Protein AF-A0AAW0RA97-F1 (afdb_monomer_lite)

InterPro domains:
  IPR053007 Cytochrome P450 monooxygenase involved in secondary metabolism [PTHR47582] (1-172)

pLDDT: mean 72.73, std 15.08, range [28.78, 91.31]

Radius of gyration: 22.55 Å; chains: 1; bounding box: 53×58×46 Å

Secondary structure (DSSP, 8-state):
---SS-TT-SHHHHHHHHHHHHTHHHHHSSS-HHHHSHHHHHHHHHHHHHHHHHHHTTGGGGS-HHHHHHHHHHHHTT--HHHHHHHHHHHHHHHHHHHHHHHHHHHHHHHH-HHHHTT--HHHHHHH-SS--HHHHHHH-HHHHHHIIIIIHHHT----EEEE--S-EEEE-TTS-EEEEPTTPEEEE-SSS--PPPGGG--PPP-

Organism: NCBI:txid1337665

Structure (mmCIF, N/CA/C/O backbone):
data_AF-A0AAW0RA97-F1
#
_entry.id   AF-A0AAW0RA97-F1
#
loop_
_atom_site.group_PDB
_atom_site.id
_atom_site.type_symbol
_atom_site.label_atom_id
_atom_site.label_alt_id
_atom_site.label_comp_id
_atom_site.label_asym_id
_atom_site.label_entity_id
_atom_site.label_seq_id
_atom_site.pdbx_PDB_ins_code
_atom_site.Cartn_x
_atom_site.Cartn_y
_atom_site.Cartn_z
_atom_site.occupancy
_atom_site.B_iso_or_equiv
_atom_site.auth_seq_id
_atom_site.auth_comp_id
_atom_site.auth_asym_id
_atom_site.auth_atom_id
_atom_site.pdbx_PDB_model_num
ATOM 1 N N . MET A 1 1 ? -7.631 -4.370 -8.727 1.00 81.44 1 MET A N 1
ATOM 2 C CA . MET A 1 1 ? -6.845 -3.345 -9.467 1.00 81.44 1 MET A CA 1
ATOM 3 C C . MET A 1 1 ? -6.076 -3.955 -10.630 1.00 81.44 1 MET A C 1
ATOM 5 O O . MET A 1 1 ? -6.217 -3.463 -11.741 1.00 81.44 1 MET A O 1
ATOM 9 N N . TYR A 1 2 ? -5.296 -5.008 -10.380 1.00 82.56 2 TYR A N 1
ATOM 10 C CA . TYR A 1 2 ? -4.423 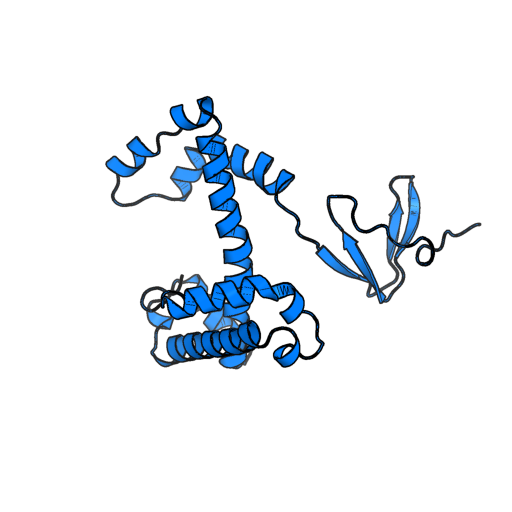-5.652 -11.369 1.00 82.56 2 TYR A CA 1
ATOM 11 C C . TYR A 1 2 ? -5.011 -6.942 -11.956 1.00 82.56 2 TYR A C 1
ATOM 13 O O . TYR A 1 2 ? -4.285 -7.755 -12.512 1.00 82.56 2 TYR A O 1
ATOM 21 N N . GLU A 1 3 ? -6.320 -7.142 -11.817 1.00 79.44 3 GLU A N 1
ATOM 22 C CA . GLU A 1 3 ? -6.972 -8.334 -12.351 1.00 79.44 3 GLU A CA 1
ATOM 23 C C . GLU A 1 3 ? -7.205 -8.207 -13.848 1.00 79.44 3 GLU A C 1
ATOM 25 O O . GLU A 1 3 ? -7.478 -7.096 -14.311 1.00 79.44 3 GLU A O 1
ATOM 30 N N . PRO A 1 4 ? -7.204 -9.331 -14.579 1.00 76.50 4 PRO A N 1
ATOM 31 C CA . PRO A 1 4 ? -6.675 -10.651 -14.217 1.00 76.50 4 PRO A CA 1
ATOM 32 C C . PRO A 1 4 ? -5.133 -10.699 -14.263 1.00 76.50 4 PRO A C 1
ATOM 34 O O . PRO A 1 4 ? -4.509 -10.034 -15.092 1.00 76.50 4 PRO A O 1
ATOM 37 N N . GLY A 1 5 ? -4.531 -11.539 -13.413 1.00 78.38 5 GLY A N 1
ATOM 38 C CA . GLY A 1 5 ? -3.073 -11.752 -13.359 1.00 78.38 5 GLY A CA 1
ATOM 39 C C . GLY A 1 5 ? -2.356 -10.909 -12.306 1.00 78.38 5 GLY A C 1
ATOM 40 O O . GLY A 1 5 ? -1.208 -10.523 -12.494 1.00 78.38 5 GLY A O 1
ATOM 41 N N . ASN A 1 6 ? -3.040 -10.581 -11.214 1.00 83.00 6 ASN A N 1
ATOM 42 C CA . ASN A 1 6 ? -2.497 -9.739 -10.160 1.00 83.00 6 ASN A CA 1
ATOM 43 C C . ASN A 1 6 ? -1.210 -10.338 -9.548 1.00 83.00 6 ASN A C 1
ATOM 45 O O . ASN A 1 6 ? -1.256 -11.440 -8.996 1.00 83.00 6 ASN A O 1
ATOM 49 N N . PRO A 1 7 ? -0.080 -9.602 -9.572 1.00 82.31 7 PRO A N 1
ATOM 50 C CA . PRO A 1 7 ? 1.218 -10.100 -9.103 1.00 82.31 7 PRO A CA 1
ATOM 51 C C . PRO A 1 7 ? 1.270 -10.370 -7.590 1.00 82.31 7 PRO A C 1
ATOM 53 O O . PRO A 1 7 ? 2.207 -11.002 -7.105 1.00 82.31 7 PRO A O 1
ATOM 56 N N . LEU A 1 8 ? 0.268 -9.900 -6.839 1.00 80.62 8 LEU A N 1
ATOM 57 C CA . LEU A 1 8 ? 0.155 -10.077 -5.391 1.00 80.62 8 LEU A CA 1
ATOM 58 C C . LEU A 1 8 ? -0.768 -11.238 -4.977 1.00 80.62 8 LEU A C 1
ATOM 60 O O . LEU A 1 8 ? -0.928 -11.460 -3.783 1.00 80.62 8 LEU A O 1
ATOM 64 N N . LEU A 1 9 ? -1.397 -11.952 -5.923 1.00 79.62 9 LEU A N 1
ATOM 65 C CA . LEU A 1 9 ? -2.291 -13.078 -5.605 1.00 79.62 9 LEU A CA 1
ATOM 66 C C . LEU A 1 9 ? -1.569 -14.409 -5.364 1.00 79.62 9 LEU A C 1
ATOM 68 O O . LEU A 1 9 ? -2.160 -15.302 -4.761 1.00 79.62 9 LEU A O 1
ATOM 72 N N . ASP A 1 10 ? -0.326 -14.563 -5.829 1.00 79.88 10 ASP A N 1
ATOM 73 C CA . ASP A 1 10 ? 0.473 -15.760 -5.545 1.00 79.88 10 ASP A CA 1
ATOM 74 C C . ASP A 1 10 ? 0.643 -15.906 -4.016 1.00 79.88 10 ASP A C 1
ATOM 76 O O . ASP A 1 10 ? 1.090 -14.949 -3.375 1.00 79.88 10 ASP A O 1
ATOM 80 N N . PRO A 1 11 ? 0.308 -17.060 -3.402 1.00 72.12 11 PRO A N 1
ATOM 81 C CA . PRO A 1 11 ? 0.491 -17.280 -1.968 1.00 72.12 11 PRO A CA 1
ATOM 82 C C . PRO A 1 11 ? 1.897 -16.927 -1.469 1.00 72.12 11 PRO A C 1
ATOM 84 O O . PRO A 1 11 ? 2.051 -16.398 -0.368 1.00 72.12 11 PRO A O 1
ATOM 87 N N . GLN A 1 12 ? 2.923 -17.148 -2.294 1.00 75.81 12 GLN A N 1
ATOM 88 C CA . GLN A 1 12 ? 4.288 -16.761 -1.946 1.00 75.81 12 GLN A CA 1
ATOM 89 C C . GLN A 1 12 ? 4.509 -15.239 -2.009 1.00 75.81 12 GLN A C 1
ATOM 91 O O . GLN A 1 12 ? 5.252 -14.698 -1.192 1.00 75.81 12 GLN A O 1
ATOM 96 N N . SER A 1 13 ? 3.834 -14.524 -2.916 1.00 75.06 13 SER A N 1
ATOM 97 C CA . SER A 1 13 ? 3.819 -13.053 -2.934 1.00 75.06 13 SER A CA 1
ATOM 98 C C . SER A 1 13 ? 3.123 -12.466 -1.705 1.00 75.06 13 SER A C 1
ATOM 100 O O . SER A 1 13 ? 3.516 -11.392 -1.254 1.00 75.06 13 SER A O 1
ATOM 102 N N . VAL A 1 14 ? 2.123 -13.151 -1.138 1.00 80.50 14 VAL A N 1
ATOM 103 C CA . VAL A 1 14 ? 1.459 -12.722 0.106 1.00 80.50 14 VAL A CA 1
ATOM 104 C C . VAL A 1 14 ? 2.408 -12.838 1.297 1.00 80.50 14 VAL A C 1
ATOM 106 O O . VAL A 1 14 ? 2.546 -11.880 2.057 1.00 80.50 14 VAL A O 1
ATOM 109 N N . GLU A 1 15 ? 3.109 -13.966 1.452 1.00 82.19 15 GLU A N 1
ATOM 110 C CA . GLU A 1 15 ? 4.115 -14.106 2.516 1.00 82.19 15 GLU A CA 1
ATOM 111 C C . GLU A 1 15 ? 5.252 -13.088 2.343 1.00 82.19 15 GLU A C 1
ATOM 113 O O . GLU A 1 15 ? 5.677 -12.450 3.311 1.00 82.19 15 GLU A O 1
ATOM 118 N N . GLY A 1 16 ? 5.702 -12.888 1.101 1.00 82.56 16 GLY A N 1
ATOM 119 C CA . GLY A 1 16 ? 6.692 -11.873 0.766 1.00 82.56 16 GLY A CA 1
ATOM 120 C C . GLY A 1 16 ? 6.226 -10.472 1.151 1.00 82.56 16 GLY A C 1
ATOM 121 O O . GLY A 1 16 ? 6.955 -9.735 1.810 1.00 82.56 16 GLY A O 1
ATOM 122 N N . PHE A 1 17 ? 4.976 -10.128 0.840 1.00 83.88 17 PHE A N 1
ATOM 123 C CA . PHE A 1 17 ? 4.372 -8.855 1.224 1.00 83.88 17 PHE A CA 1
ATOM 124 C C . PHE A 1 17 ? 4.328 -8.661 2.746 1.00 83.88 17 PHE A C 1
ATOM 126 O O . PHE A 1 17 ? 4.697 -7.595 3.233 1.00 83.88 17 PHE A O 1
ATOM 133 N N . LEU A 1 18 ? 3.949 -9.691 3.508 1.00 83.62 18 LEU A N 1
ATOM 134 C CA . LEU A 1 18 ? 3.941 -9.634 4.975 1.00 83.62 18 LEU A CA 1
ATOM 135 C C . LEU A 1 18 ? 5.351 -9.468 5.560 1.00 83.62 18 LEU A C 1
ATOM 137 O O . LEU A 1 18 ? 5.530 -8.756 6.547 1.00 83.62 18 LEU A O 1
ATOM 141 N N . ALA A 1 19 ? 6.366 -10.086 4.947 1.00 85.69 19 ALA A N 1
ATOM 142 C CA . ALA A 1 19 ? 7.759 -9.877 5.341 1.00 85.69 19 ALA A CA 1
ATOM 143 C C . ALA A 1 19 ? 8.215 -8.433 5.074 1.00 85.69 19 ALA A C 1
ATOM 145 O O . ALA A 1 19 ? 8.922 -7.850 5.894 1.00 85.69 19 ALA A O 1
ATOM 146 N N . ILE A 1 20 ? 7.780 -7.842 3.957 1.00 84.81 20 ILE A N 1
ATOM 147 C CA . ILE A 1 20 ? 8.055 -6.439 3.625 1.00 84.81 20 ILE A CA 1
ATOM 148 C C . ILE A 1 20 ? 7.388 -5.494 4.622 1.00 84.81 20 ILE A C 1
ATOM 150 O O . ILE A 1 20 ? 8.031 -4.547 5.062 1.00 84.81 20 ILE A O 1
ATOM 154 N N . ASP A 1 21 ? 6.126 -5.744 4.974 1.00 84.94 21 ASP A N 1
ATOM 155 C CA . ASP A 1 21 ? 5.374 -4.931 5.933 1.00 84.94 21 ASP A CA 1
ATOM 156 C C . ASP A 1 21 ? 6.025 -4.950 7.323 1.00 84.94 21 ASP A C 1
ATOM 158 O O . ASP A 1 21 ? 6.297 -3.899 7.906 1.00 84.94 21 ASP A O 1
ATOM 162 N N . LYS A 1 22 ? 6.394 -6.145 7.806 1.00 85.25 22 LYS A N 1
ATOM 163 C CA . LYS A 1 22 ? 7.048 -6.330 9.109 1.00 85.25 22 LYS A CA 1
ATOM 164 C C . LYS A 1 22 ? 8.321 -5.493 9.260 1.00 85.25 22 LYS A C 1
ATOM 166 O O . LYS A 1 22 ? 8.529 -4.880 10.305 1.00 85.25 22 LYS A O 1
ATOM 171 N N . ASP A 1 23 ? 9.151 -5.456 8.221 1.00 83.38 23 ASP A N 1
ATOM 172 C CA . ASP A 1 23 ? 10.440 -4.763 8.251 1.00 83.38 23 ASP A CA 1
ATOM 173 C C . ASP A 1 23 ? 10.398 -3.411 7.513 1.00 83.38 23 ASP A C 1
ATOM 175 O O . ASP A 1 23 ? 11.444 -2.817 7.248 1.00 83.38 23 ASP A O 1
ATOM 179 N N . PHE A 1 24 ? 9.212 -2.879 7.186 1.00 82.00 24 PHE A N 1
ATOM 180 C CA . PHE A 1 24 ? 9.059 -1.693 6.331 1.00 82.00 24 PHE A CA 1
ATOM 181 C C . PHE A 1 24 ? 9.815 -0.464 6.857 1.00 82.00 24 PHE A C 1
ATOM 183 O O . PHE A 1 24 ? 10.432 0.275 6.087 1.00 82.00 24 PHE A O 1
ATOM 190 N N . ALA A 1 25 ? 9.823 -0.265 8.178 1.00 76.06 25 ALA A N 1
ATOM 191 C CA . ALA A 1 25 ? 10.574 0.816 8.810 1.00 76.06 25 ALA A CA 1
ATOM 192 C C . ALA A 1 25 ? 12.093 0.647 8.624 1.00 76.06 25 ALA A C 1
ATOM 194 O O . ALA A 1 25 ? 12.774 1.599 8.250 1.00 76.06 25 ALA A O 1
ATOM 195 N N . LEU A 1 26 ? 12.616 -0.570 8.813 1.00 76.88 26 LEU A N 1
ATOM 196 C CA . LEU A 1 26 ? 14.038 -0.891 8.617 1.00 76.88 26 LEU A CA 1
ATOM 197 C C . LEU A 1 26 ? 14.447 -0.740 7.154 1.00 76.88 26 LEU A C 1
ATOM 199 O O . LEU A 1 26 ? 15.518 -0.236 6.842 1.00 76.88 26 LEU A O 1
ATOM 203 N N . LEU A 1 27 ? 13.547 -1.115 6.255 1.00 76.50 27 LEU A N 1
ATOM 204 C CA . LEU A 1 27 ? 13.689 -0.969 4.820 1.00 76.50 27 LEU A CA 1
ATOM 205 C C . LEU A 1 27 ? 13.734 0.492 4.337 1.00 76.50 27 LEU A C 1
ATOM 207 O O . LEU A 1 27 ? 14.186 0.722 3.211 1.00 76.50 27 LEU A O 1
ATOM 211 N N . GLY A 1 28 ? 13.225 1.438 5.136 1.00 69.12 28 GLY A N 1
ATOM 212 C CA . GLY A 1 28 ? 13.272 2.883 4.891 1.00 69.12 28 GLY A CA 1
ATOM 213 C C . GLY A 1 28 ? 14.460 3.590 5.553 1.00 69.12 28 GLY A C 1
ATOM 214 O O . GLY A 1 28 ? 14.791 4.712 5.170 1.00 69.12 28 GLY A O 1
ATOM 215 N N . LEU A 1 29 ? 15.130 2.946 6.512 1.00 69.50 29 LEU A N 1
ATOM 216 C CA . LEU A 1 29 ? 16.402 3.420 7.045 1.00 69.50 29 LEU A CA 1
ATOM 217 C C . LEU A 1 29 ? 17.482 3.133 5.994 1.00 69.50 29 LEU A C 1
ATOM 219 O O . LEU A 1 29 ? 17.762 1.983 5.678 1.00 69.50 29 LEU A O 1
ATOM 223 N N . SER A 1 30 ? 18.110 4.171 5.440 1.00 56.62 30 SER A N 1
ATOM 224 C CA . SER A 1 30 ? 19.100 4.068 4.349 1.00 56.62 30 SER A CA 1
ATOM 225 C C . SER A 1 30 ? 20.382 3.279 4.685 1.00 56.62 30 SER A C 1
ATOM 227 O O . SER A 1 30 ? 21.317 3.256 3.885 1.00 56.62 30 SER A O 1
ATOM 229 N N . PHE A 1 31 ? 20.464 2.651 5.860 1.00 57.28 31 PHE A N 1
ATOM 230 C CA . PHE A 1 31 ? 21.573 1.798 6.266 1.00 57.28 31 PHE A CA 1
ATOM 231 C C . PHE A 1 31 ? 21.328 0.366 5.785 1.00 57.28 31 PHE A C 1
ATOM 233 O O . PHE A 1 31 ? 20.533 -0.356 6.372 1.00 57.28 31 PHE A O 1
ATOM 240 N N . LEU A 1 32 ? 22.028 -0.032 4.716 1.00 67.94 32 LEU A N 1
ATOM 241 C CA . LEU A 1 32 ? 22.212 -1.425 4.269 1.00 67.94 32 LEU A CA 1
ATOM 242 C C . LEU A 1 32 ? 20.977 -2.335 4.495 1.00 67.94 32 LEU A C 1
ATOM 244 O O . LEU A 1 32 ? 21.028 -3.253 5.320 1.00 67.94 32 LEU A O 1
ATOM 248 N N . PRO A 1 33 ? 19.876 -2.139 3.741 1.00 66.31 33 PRO A N 1
ATOM 249 C CA . PRO A 1 33 ? 18.646 -2.925 3.899 1.00 66.31 33 PRO A CA 1
ATOM 250 C C . PRO A 1 33 ? 18.873 -4.435 3.725 1.00 66.31 33 PRO A C 1
ATOM 252 O O . PRO A 1 33 ? 18.182 -5.237 4.342 1.00 66.31 33 PRO A O 1
ATOM 255 N N . ASN A 1 34 ? 19.889 -4.830 2.951 1.00 69.50 34 ASN A N 1
ATOM 256 C CA . ASN A 1 34 ? 20.283 -6.229 2.758 1.00 69.50 34 ASN A CA 1
ATOM 257 C C . ASN A 1 34 ? 20.875 -6.885 4.015 1.00 69.50 34 ASN A C 1
ATOM 259 O O . ASN A 1 34 ? 20.905 -8.107 4.092 1.00 69.50 34 ASN A O 1
ATOM 263 N N . VAL A 1 35 ? 21.348 -6.097 4.984 1.00 71.38 35 VAL A N 1
ATOM 264 C CA . VAL A 1 35 ? 21.911 -6.594 6.249 1.00 71.38 35 VAL A CA 1
ATOM 265 C C . VAL A 1 35 ? 20.868 -6.523 7.359 1.00 71.38 35 VAL A C 1
ATOM 267 O O . VAL A 1 35 ? 20.710 -7.477 8.113 1.00 71.38 35 VAL A O 1
ATOM 270 N N . LEU A 1 36 ? 20.132 -5.410 7.442 1.00 74.75 36 LEU A N 1
ATOM 271 C CA . LEU A 1 36 ? 19.147 -5.189 8.506 1.00 74.75 36 LEU A CA 1
ATOM 272 C C . LEU A 1 36 ? 17.815 -5.904 8.260 1.00 74.75 36 LEU A C 1
ATOM 274 O O . LEU A 1 36 ? 17.136 -6.270 9.214 1.00 74.75 36 LEU A O 1
ATOM 278 N N . ALA A 1 37 ? 17.440 -6.104 6.998 1.00 83.25 37 ALA A N 1
ATOM 279 C CA . ALA A 1 37 ? 16.178 -6.723 6.614 1.00 83.25 37 ALA A CA 1
ATOM 280 C C . ALA A 1 37 ? 16.351 -7.597 5.350 1.00 83.25 37 ALA A C 1
ATOM 282 O O . A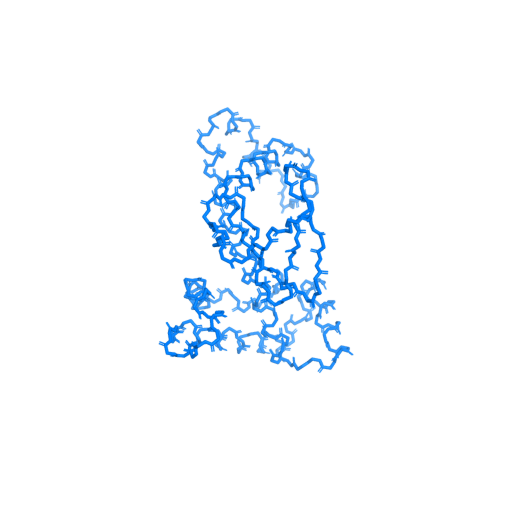LA A 1 37 ? 15.703 -7.355 4.326 1.00 83.25 37 ALA A O 1
ATOM 283 N N . PRO A 1 38 ? 17.226 -8.628 5.391 1.00 83.38 38 PRO A N 1
ATOM 284 C CA . PRO A 1 38 ? 17.580 -9.442 4.224 1.00 83.38 38 PRO A CA 1
ATOM 285 C C . PRO A 1 38 ? 16.366 -10.128 3.593 1.00 83.38 38 PRO A C 1
ATOM 287 O O . PRO A 1 38 ? 16.234 -10.140 2.368 1.00 83.38 38 PRO A O 1
ATOM 290 N N . LYS A 1 39 ? 15.448 -10.655 4.422 1.00 84.75 39 LYS A N 1
ATOM 291 C CA . LYS A 1 39 ? 14.212 -11.297 3.945 1.00 84.75 39 LYS A CA 1
ATOM 292 C C . LYS A 1 39 ? 13.358 -10.282 3.191 1.00 84.75 39 LYS A C 1
ATOM 294 O O . LYS A 1 39 ? 13.040 -10.495 2.029 1.00 84.75 39 LYS A O 1
ATOM 299 N N . ALA A 1 40 ? 13.057 -9.149 3.811 1.00 84.50 40 ALA A N 1
ATOM 300 C CA . ALA A 1 40 ? 12.228 -8.124 3.199 1.00 84.50 40 ALA A CA 1
ATOM 301 C C . ALA A 1 40 ? 12.873 -7.501 1.945 1.00 84.50 40 ALA A C 1
ATOM 303 O O . ALA A 1 40 ? 12.169 -7.191 0.989 1.00 84.50 40 ALA A O 1
ATOM 304 N N . SER A 1 41 ? 14.202 -7.371 1.892 1.00 84.69 41 SER A N 1
ATOM 305 C CA . SER A 1 41 ? 14.902 -6.917 0.683 1.00 84.69 41 SER A CA 1
ATOM 306 C C . SER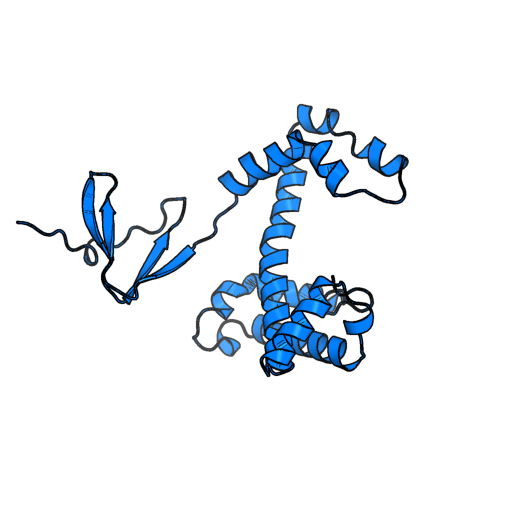 A 1 41 ? 14.734 -7.898 -0.485 1.00 84.69 41 SER A C 1
ATOM 308 O O . SER A 1 41 ? 14.303 -7.498 -1.568 1.00 84.69 41 SER A O 1
ATOM 310 N N . ARG A 1 42 ? 14.955 -9.199 -0.241 1.00 87.62 42 ARG A N 1
ATOM 311 C CA . ARG A 1 42 ? 14.774 -10.252 -1.254 1.00 87.62 42 ARG A CA 1
ATOM 312 C C . ARG A 1 42 ? 13.335 -10.322 -1.761 1.00 87.62 42 ARG A C 1
ATOM 314 O O . ARG A 1 42 ? 13.092 -10.426 -2.961 1.00 87.62 42 ARG A O 1
ATOM 321 N N . GLU A 1 43 ? 12.371 -10.245 -0.849 1.00 88.25 43 GLU A N 1
ATOM 322 C CA . GLU A 1 43 ? 10.958 -10.309 -1.217 1.00 88.25 43 GLU A CA 1
ATOM 323 C C . GLU A 1 43 ? 10.511 -9.049 -1.985 1.00 88.25 43 GLU A C 1
ATOM 325 O O . GLU A 1 43 ? 9.700 -9.154 -2.905 1.00 88.25 43 GLU A O 1
ATOM 330 N N . ARG A 1 44 ? 11.102 -7.867 -1.727 1.00 87.25 44 ARG A N 1
ATOM 331 C CA . ARG A 1 44 ? 10.869 -6.672 -2.564 1.00 87.25 44 ARG A CA 1
ATOM 332 C C . ARG A 1 44 ? 11.325 -6.880 -4.003 1.00 87.25 44 ARG A C 1
ATOM 334 O O . ARG A 1 44 ? 10.569 -6.562 -4.920 1.00 87.25 44 ARG A O 1
ATOM 341 N N . GLU A 1 45 ? 12.518 -7.435 -4.211 1.00 88.25 45 GLU A N 1
ATOM 342 C CA . GLU A 1 45 ? 13.020 -7.742 -5.557 1.00 88.25 45 GLU A CA 1
ATOM 343 C C . GLU A 1 45 ? 12.118 -8.732 -6.294 1.00 88.25 45 GLU A C 1
ATOM 345 O O . GLU A 1 45 ? 11.803 -8.531 -7.471 1.00 88.25 45 GLU A O 1
ATOM 350 N N . ARG A 1 46 ? 11.631 -9.753 -5.583 1.00 88.50 46 ARG A N 1
ATOM 351 C CA . ARG A 1 46 ? 10.662 -10.709 -6.119 1.00 88.50 46 ARG A CA 1
ATOM 352 C C . ARG A 1 46 ? 9.364 -10.023 -6.547 1.00 88.50 46 ARG A C 1
ATOM 354 O O . ARG A 1 46 ? 8.891 -10.251 -7.659 1.00 88.50 46 ARG A O 1
ATOM 361 N N . CYS A 1 47 ? 8.808 -9.145 -5.712 1.00 87.62 47 CYS A N 1
ATOM 362 C CA . CYS A 1 47 ? 7.626 -8.370 -6.081 1.00 87.62 47 CYS A CA 1
ATOM 363 C C . CYS A 1 47 ? 7.891 -7.469 -7.298 1.00 87.62 47 CYS A C 1
ATOM 365 O O . CYS A 1 47 ? 7.033 -7.364 -8.175 1.00 87.62 47 CYS A O 1
ATOM 367 N N . PHE A 1 48 ? 9.069 -6.842 -7.399 1.00 89.56 48 PHE A N 1
ATOM 368 C CA . PHE A 1 48 ? 9.432 -6.050 -8.580 1.00 89.56 48 PHE A CA 1
ATOM 369 C C . PHE A 1 48 ? 9.479 -6.904 -9.847 1.00 89.56 48 PHE A C 1
ATOM 371 O O . PHE A 1 48 ? 8.971 -6.466 -10.879 1.00 89.56 48 PHE A O 1
ATOM 378 N N . ALA A 1 49 ? 10.032 -8.117 -9.769 1.00 89.12 49 ALA A N 1
ATOM 379 C CA . ALA A 1 49 ? 10.029 -9.064 -10.880 1.00 89.12 49 ALA A CA 1
ATOM 380 C C . ALA A 1 49 ? 8.601 -9.435 -11.303 1.00 89.12 49 ALA A C 1
ATOM 382 O O . ALA A 1 49 ? 8.263 -9.285 -12.473 1.00 89.12 49 ALA A O 1
ATOM 383 N N . ALA A 1 50 ? 7.724 -9.767 -10.353 1.00 88.81 50 ALA A N 1
ATOM 384 C CA . ALA A 1 50 ? 6.327 -10.083 -10.649 1.00 88.81 50 ALA A CA 1
ATOM 385 C C . ALA A 1 50 ? 5.584 -8.913 -11.327 1.00 88.81 50 ALA A C 1
ATOM 387 O O . ALA A 1 50 ? 4.819 -9.111 -12.270 1.00 88.81 50 ALA A O 1
ATOM 388 N N . PHE A 1 51 ? 5.830 -7.669 -10.896 1.00 89.31 51 PHE A N 1
ATOM 389 C CA . PHE A 1 51 ? 5.279 -6.490 -11.572 1.00 89.31 51 PHE A CA 1
ATOM 390 C C . PHE A 1 51 ? 5.864 -6.290 -12.975 1.00 89.31 51 PHE A C 1
ATOM 392 O O . PHE A 1 51 ? 5.122 -5.918 -13.884 1.00 89.31 51 PHE A O 1
ATOM 399 N N . ARG A 1 52 ? 7.166 -6.527 -13.179 1.00 89.00 52 ARG A N 1
ATOM 400 C CA . ARG A 1 52 ? 7.780 -6.477 -14.515 1.00 89.00 52 ARG A CA 1
ATOM 401 C C . ARG A 1 52 ? 7.132 -7.485 -15.455 1.00 89.00 52 ARG A C 1
ATOM 403 O O . ARG A 1 52 ? 6.721 -7.100 -16.548 1.00 89.00 52 ARG A O 1
ATOM 410 N N . ASP A 1 53 ? 6.971 -8.719 -14.999 1.00 89.19 53 ASP A N 1
ATOM 411 C CA . ASP A 1 53 ? 6.370 -9.799 -15.779 1.00 89.19 53 ASP A CA 1
ATOM 412 C C . ASP A 1 53 ? 4.906 -9.494 -16.100 1.00 89.19 53 ASP A C 1
ATOM 414 O O . ASP A 1 53 ? 4.464 -9.662 -17.238 1.00 89.19 53 ASP A O 1
ATOM 418 N N . TYR A 1 54 ? 4.163 -8.929 -15.144 1.00 89.12 54 TYR A N 1
ATOM 419 C CA . TYR A 1 54 ? 2.797 -8.461 -15.373 1.00 89.12 54 TYR A CA 1
ATOM 420 C C . TYR A 1 54 ? 2.704 -7.431 -16.511 1.00 89.12 54 TYR A C 1
ATOM 422 O O . TYR A 1 54 ? 1.797 -7.490 -17.346 1.00 89.12 54 TYR A O 1
ATOM 430 N N . TYR A 1 55 ? 3.647 -6.486 -16.583 1.00 87.25 55 TYR A N 1
ATOM 431 C CA . TYR A 1 55 ? 3.680 -5.510 -17.675 1.00 87.25 55 TYR A CA 1
ATOM 432 C C . TYR A 1 55 ? 4.185 -6.114 -18.991 1.00 87.25 55 TYR A C 1
ATOM 434 O O . TYR A 1 55 ? 3.654 -5.769 -20.046 1.00 87.25 55 TYR A O 1
ATOM 442 N N . GLY A 1 56 ? 5.167 -7.019 -18.938 1.00 84.75 56 GLY A N 1
ATOM 443 C CA . GLY A 1 56 ? 5.741 -7.685 -20.111 1.00 84.75 56 GLY A CA 1
ATOM 444 C C . GLY A 1 56 ? 4.779 -8.654 -20.804 1.00 84.75 56 GLY A C 1
ATOM 445 O O . GLY A 1 56 ? 4.783 -8.757 -22.025 1.00 84.75 56 GLY A O 1
ATOM 446 N N . THR A 1 57 ? 3.892 -9.298 -20.046 1.00 86.12 57 THR A N 1
ATOM 447 C CA . THR A 1 57 ? 2.884 -10.253 -20.551 1.00 86.12 57 THR A CA 1
ATOM 448 C C . THR A 1 57 ? 1.593 -9.588 -21.045 1.00 86.12 57 THR A C 1
ATOM 450 O O . THR A 1 57 ? 0.609 -10.263 -21.343 1.00 86.12 57 THR A O 1
ATOM 453 N N . GLY A 1 58 ? 1.558 -8.253 -21.127 1.00 82.06 58 GLY A N 1
ATOM 454 C CA . GLY A 1 58 ? 0.371 -7.515 -21.565 1.00 82.06 58 GLY A CA 1
ATOM 455 C C . GLY A 1 58 ? -0.752 -7.445 -20.521 1.00 82.06 58 GLY A C 1
ATOM 456 O O . GLY A 1 58 ? -1.875 -7.059 -20.857 1.00 82.06 58 GLY A O 1
ATOM 457 N N . GLY A 1 59 ? -0.469 -7.746 -19.245 1.00 83.94 59 GLY A N 1
ATOM 458 C CA . GLY A 1 59 ? -1.432 -7.662 -18.137 1.00 83.94 59 GLY A CA 1
ATOM 459 C C . GLY A 1 59 ? -2.114 -6.293 -18.029 1.00 83.94 59 GLY A C 1
ATOM 460 O O . GLY A 1 59 ? -3.303 -6.197 -17.720 1.00 83.94 59 GLY A O 1
ATOM 461 N N . LEU A 1 60 ? -1.401 -5.233 -18.422 1.00 86.12 60 LEU A N 1
ATOM 462 C CA . LEU A 1 60 ? -1.909 -3.865 -18.475 1.00 86.12 60 LEU A CA 1
ATOM 463 C C . LEU A 1 60 ? -3.213 -3.710 -19.272 1.00 86.12 60 LEU A C 1
ATOM 465 O O . LEU A 1 60 ? -4.061 -2.916 -18.873 1.00 86.12 60 LEU A O 1
ATOM 469 N N . GLY A 1 61 ? -3.397 -4.451 -20.371 1.00 84.12 61 GLY A N 1
ATOM 470 C CA . GLY A 1 61 ? -4.579 -4.315 -21.233 1.00 84.12 61 GLY A CA 1
ATOM 471 C C . GLY A 1 61 ? -5.888 -4.646 -20.517 1.00 84.12 61 GLY A C 1
ATOM 472 O O . GLY A 1 61 ? -6.927 -4.062 -20.822 1.00 84.12 61 GLY A O 1
ATOM 473 N N . ARG A 1 62 ? -5.822 -5.530 -19.517 1.00 84.56 62 ARG A N 1
ATOM 474 C CA . ARG A 1 62 ? -6.979 -5.963 -18.729 1.00 84.56 62 ARG A CA 1
ATOM 475 C C . ARG A 1 62 ? -7.036 -5.315 -17.340 1.00 84.56 62 ARG A C 1
ATOM 477 O O . ARG A 1 62 ? -8.037 -5.459 -16.649 1.00 84.56 62 ARG A O 1
ATOM 484 N N . ALA A 1 63 ? -6.009 -4.550 -16.965 1.00 87.62 63 ALA A N 1
ATOM 485 C CA . ALA A 1 63 ? -5.946 -3.835 -15.698 1.00 87.62 63 ALA A CA 1
ATOM 486 C C . ALA A 1 63 ? -7.039 -2.759 -15.572 1.00 87.62 63 ALA A C 1
ATOM 488 O O . ALA A 1 63 ? -7.572 -2.232 -16.562 1.00 87.62 63 ALA A O 1
ATOM 489 N N . SER A 1 64 ? -7.317 -2.344 -14.331 1.00 88.50 64 SER A N 1
ATOM 490 C CA . SER A 1 64 ? -8.240 -1.235 -14.087 1.00 88.50 64 SER A CA 1
ATOM 491 C C . SER A 1 64 ? -7.783 0.042 -14.802 1.00 88.50 64 SER A C 1
ATOM 493 O O . SER A 1 64 ? -6.590 0.270 -15.028 1.00 88.50 64 SER A O 1
ATOM 495 N N . ARG A 1 65 ? -8.743 0.914 -15.138 1.00 89.12 65 ARG A N 1
ATOM 496 C CA . ARG A 1 65 ? -8.459 2.203 -15.787 1.00 89.12 65 ARG A CA 1
ATOM 497 C C . ARG A 1 65 ? -7.403 3.012 -15.024 1.00 89.12 65 ARG A C 1
ATOM 499 O O . ARG A 1 65 ? -6.485 3.534 -15.635 1.00 89.12 65 ARG A O 1
ATOM 506 N N . LEU A 1 66 ? -7.465 3.016 -13.693 1.00 89.12 66 LEU A N 1
ATOM 507 C CA . LEU A 1 66 ? -6.485 3.693 -12.840 1.00 89.12 66 LEU A CA 1
ATOM 508 C C . LEU A 1 66 ? -5.046 3.183 -13.046 1.00 89.12 66 LEU A C 1
ATOM 510 O O . LEU A 1 66 ? -4.116 3.984 -13.117 1.00 89.12 66 LEU A O 1
ATOM 514 N N . VAL A 1 67 ? -4.847 1.864 -13.155 1.00 89.31 67 VAL A N 1
ATOM 515 C CA . VAL A 1 67 ? -3.516 1.278 -13.397 1.00 89.31 67 VAL A CA 1
ATOM 516 C C . VAL A 1 67 ? -3.016 1.651 -14.794 1.00 89.31 67 VAL A C 1
ATOM 518 O O . VAL A 1 67 ? -1.858 2.044 -14.941 1.00 89.31 67 VAL A O 1
ATOM 521 N N . ARG A 1 68 ? -3.895 1.594 -15.803 1.00 90.69 68 ARG A N 1
ATOM 522 C CA . ARG A 1 68 ? -3.583 1.967 -17.193 1.00 90.69 68 ARG A CA 1
ATOM 523 C C . ARG A 1 68 ? -3.214 3.438 -17.348 1.00 90.69 68 ARG A C 1
ATOM 525 O O . ARG A 1 68 ? -2.178 3.752 -17.938 1.00 90.69 68 ARG A O 1
ATOM 532 N N . ASP A 1 69 ? -4.016 4.327 -16.776 1.00 91.31 69 ASP A N 1
ATOM 533 C CA . ASP A 1 69 ? -3.802 5.773 -16.835 1.00 91.31 69 ASP A CA 1
ATOM 534 C C . ASP A 1 69 ? -2.489 6.143 -16.134 1.00 91.31 69 ASP A C 1
ATOM 536 O O . ASP A 1 69 ? -1.675 6.900 -16.670 1.00 91.31 69 ASP A O 1
ATOM 540 N N . ARG A 1 70 ? -2.209 5.525 -14.980 1.00 90.19 70 ARG A N 1
ATOM 541 C CA . ARG A 1 70 ? -0.950 5.725 -14.258 1.00 90.19 70 ARG A CA 1
ATOM 542 C C . ARG A 1 70 ? 0.262 5.193 -15.017 1.00 90.19 70 ARG A C 1
ATOM 544 O O . ARG A 1 70 ? 1.297 5.859 -15.050 1.00 90.19 70 ARG A O 1
ATOM 551 N N . PHE A 1 71 ? 0.173 3.999 -15.598 1.00 89.62 71 PHE A N 1
ATOM 552 C CA . PHE A 1 71 ? 1.267 3.441 -16.394 1.00 89.62 71 PHE A CA 1
ATOM 553 C C . PHE A 1 71 ? 1.590 4.359 -17.578 1.00 89.62 71 PHE A C 1
ATOM 555 O O . PHE A 1 71 ? 2.747 4.720 -17.785 1.00 89.62 71 PHE A O 1
ATOM 562 N N . THR A 1 72 ? 0.554 4.819 -18.284 1.00 90.19 72 THR A N 1
ATOM 563 C CA . THR A 1 72 ? 0.672 5.779 -19.389 1.00 90.19 72 THR A CA 1
ATOM 564 C C . THR A 1 72 ? 1.320 7.088 -18.932 1.00 90.19 72 THR A C 1
ATOM 566 O O . THR A 1 72 ? 2.248 7.573 -19.577 1.00 90.19 72 THR A O 1
ATOM 569 N N . ALA A 1 73 ? 0.889 7.648 -17.797 1.00 91.06 73 ALA A N 1
ATOM 570 C CA . ALA A 1 73 ? 1.457 8.878 -17.247 1.00 91.06 73 ALA A CA 1
ATOM 571 C C . ALA A 1 73 ? 2.949 8.738 -16.893 1.00 91.06 73 ALA A C 1
ATOM 573 O O . ALA A 1 73 ? 3.736 9.636 -17.192 1.00 91.06 73 ALA A O 1
ATOM 574 N N . ASN A 1 74 ? 3.358 7.607 -16.310 1.00 88.12 74 ASN A N 1
ATOM 575 C CA . ASN A 1 74 ? 4.765 7.343 -15.996 1.00 88.12 74 ASN A CA 1
ATOM 576 C C . ASN A 1 74 ? 5.613 7.125 -17.255 1.00 88.12 74 ASN A C 1
ATOM 578 O O . ASN A 1 74 ? 6.724 7.644 -17.346 1.00 88.12 74 ASN A O 1
ATOM 582 N N . LYS A 1 75 ? 5.081 6.422 -18.262 1.00 87.44 75 LYS A N 1
ATOM 583 C CA . LYS A 1 75 ? 5.771 6.236 -19.545 1.00 87.44 75 LYS A CA 1
ATOM 584 C C . LYS A 1 75 ? 5.996 7.548 -20.290 1.00 87.44 75 LYS A C 1
ATOM 586 O O . LYS A 1 75 ? 7.083 7.751 -20.820 1.00 87.44 75 LYS A O 1
ATOM 591 N N . ARG A 1 76 ? 5.030 8.473 -20.256 1.00 89.56 76 ARG A N 1
ATOM 592 C CA . ARG A 1 76 ? 5.191 9.832 -20.815 1.00 89.56 76 ARG A CA 1
ATOM 593 C C . ARG A 1 76 ? 6.331 10.622 -20.166 1.00 89.56 76 ARG A C 1
ATOM 595 O O . ARG A 1 76 ? 6.878 11.513 -20.798 1.00 89.56 76 ARG A O 1
ATOM 602 N N . ARG A 1 77 ? 6.692 10.298 -18.921 1.00 88.12 77 ARG A N 1
ATOM 603 C CA . ARG A 1 77 ? 7.800 10.916 -18.174 1.00 88.12 77 ARG A CA 1
ATOM 604 C C . ARG A 1 77 ? 9.114 10.132 -18.281 1.00 88.12 77 ARG A C 1
ATOM 606 O O . ARG A 1 77 ? 10.022 10.381 -17.500 1.00 88.12 77 ARG A O 1
ATOM 613 N N . VAL A 1 78 ? 9.209 9.183 -19.220 1.00 88.19 78 VAL A N 1
ATOM 614 C CA . VAL A 1 78 ? 10.411 8.363 -19.470 1.00 88.19 78 VAL A CA 1
ATOM 615 C C . VAL A 1 78 ? 10.857 7.574 -18.225 1.00 88.19 78 VAL A C 1
ATOM 617 O O . VAL A 1 78 ? 12.031 7.277 -18.030 1.00 88.19 78 VAL A O 1
ATOM 620 N N . VAL A 1 79 ? 9.909 7.196 -17.359 1.00 87.69 79 VAL A N 1
ATOM 621 C CA . VAL A 1 79 ? 10.212 6.342 -16.203 1.00 87.69 79 VAL A CA 1
ATOM 622 C C . VAL A 1 79 ? 10.470 4.912 -16.690 1.00 87.69 79 VAL A C 1
ATOM 624 O O . VAL A 1 79 ? 9.699 4.358 -17.487 1.00 87.69 79 VAL A O 1
ATOM 627 N N . SER A 1 80 ? 11.555 4.304 -16.206 1.00 89.62 80 SER A N 1
ATOM 628 C CA . SER A 1 80 ? 11.894 2.909 -16.502 1.00 89.62 80 SER A CA 1
ATOM 629 C C . SER A 1 80 ? 10.808 1.950 -15.996 1.00 89.62 80 SER A C 1
ATOM 631 O O . SER A 1 80 ? 10.037 2.271 -15.089 1.00 89.62 80 SER A O 1
ATOM 633 N N . LEU A 1 81 ? 10.729 0.746 -16.576 1.00 87.00 81 LEU A N 1
ATOM 634 C CA . LEU A 1 81 ? 9.796 -0.276 -16.081 1.00 87.00 81 LEU A CA 1
ATOM 635 C C . LEU A 1 81 ? 10.094 -0.660 -14.629 1.00 87.00 81 LEU A C 1
ATOM 637 O O . LEU A 1 81 ? 9.153 -0.860 -13.866 1.00 87.00 81 LEU A O 1
ATOM 641 N N . ASP A 1 82 ? 11.368 -0.672 -14.233 1.00 87.00 82 ASP A N 1
ATOM 642 C CA . ASP A 1 82 ? 11.769 -0.895 -12.843 1.00 87.00 82 ASP A CA 1
ATOM 643 C C . ASP A 1 82 ? 11.263 0.209 -11.918 1.00 87.00 82 ASP A C 1
ATOM 645 O O . ASP A 1 82 ? 10.663 -0.086 -10.888 1.00 87.00 82 ASP A O 1
ATOM 649 N N . GLY A 1 83 ? 11.407 1.479 -12.308 1.00 86.12 83 GLY A N 1
ATOM 650 C CA . GLY A 1 83 ? 10.872 2.598 -11.530 1.00 86.12 83 GLY A CA 1
ATOM 651 C C . GLY A 1 83 ? 9.349 2.526 -11.390 1.00 86.12 83 GLY A C 1
ATOM 652 O O . GLY A 1 83 ? 8.799 2.778 -10.318 1.00 86.12 83 GLY A O 1
ATOM 653 N N . ILE A 1 84 ? 8.654 2.099 -12.448 1.00 89.25 84 ILE A N 1
ATOM 654 C CA . ILE A 1 84 ? 7.206 1.866 -12.417 1.00 89.25 84 ILE A CA 1
ATOM 655 C C . ILE A 1 84 ? 6.864 0.700 -11.478 1.00 89.25 84 ILE A C 1
ATOM 657 O O . ILE A 1 84 ? 5.943 0.826 -10.672 1.00 89.25 84 ILE A O 1
ATOM 661 N N . ALA A 1 85 ? 7.572 -0.428 -11.549 1.00 88.31 85 ALA A N 1
ATOM 662 C CA . ALA A 1 85 ? 7.351 -1.578 -10.670 1.00 88.31 85 ALA A CA 1
ATOM 663 C C . ALA A 1 85 ? 7.565 -1.209 -9.192 1.00 88.31 85 ALA A C 1
ATOM 665 O O . ALA A 1 85 ? 6.700 -1.487 -8.359 1.00 88.31 85 ALA A O 1
ATOM 666 N N . GLN A 1 86 ? 8.650 -0.492 -8.888 1.00 88.56 86 GLN A N 1
ATOM 667 C CA . GLN A 1 86 ? 8.961 0.008 -7.547 1.00 88.56 86 GLN A CA 1
ATOM 668 C C . GLN A 1 86 ? 7.876 0.942 -7.013 1.00 88.56 86 GLN A C 1
ATOM 670 O O . GLN A 1 86 ? 7.371 0.747 -5.905 1.00 88.56 86 GLN A O 1
ATOM 675 N N . PHE A 1 87 ? 7.456 1.915 -7.826 1.00 88.25 87 PHE A N 1
ATOM 676 C CA . PHE A 1 87 ? 6.382 2.837 -7.468 1.00 88.25 87 PHE A CA 1
ATOM 677 C C . PHE A 1 87 ? 5.069 2.097 -7.172 1.00 88.25 87 PHE A C 1
ATOM 679 O O . PHE A 1 87 ? 4.380 2.393 -6.195 1.00 88.25 87 PHE A O 1
ATOM 686 N N . ASN A 1 88 ? 4.709 1.122 -8.012 1.00 88.19 88 ASN A N 1
ATOM 687 C CA . ASN A 1 88 ? 3.472 0.368 -7.838 1.00 88.19 88 ASN A CA 1
ATOM 688 C C . ASN A 1 88 ? 3.494 -0.500 -6.584 1.00 88.19 88 ASN A C 1
ATOM 690 O O . ASN A 1 88 ? 2.477 -0.539 -5.895 1.00 88.19 88 ASN A O 1
ATOM 694 N N . LEU A 1 89 ? 4.622 -1.142 -6.262 1.00 87.62 89 LEU A N 1
ATOM 695 C CA . LEU A 1 89 ? 4.757 -1.874 -5.004 1.00 87.62 89 LEU A CA 1
ATOM 696 C C . LEU A 1 89 ? 4.600 -0.929 -3.808 1.00 87.62 89 LEU A C 1
ATOM 698 O O . LEU A 1 89 ? 3.794 -1.213 -2.928 1.00 87.62 89 LEU A O 1
ATOM 702 N N . GLY A 1 90 ? 5.287 0.218 -3.805 1.00 86.44 90 GLY A N 1
ATOM 703 C CA . GLY A 1 90 ? 5.175 1.208 -2.726 1.00 86.44 90 GLY A CA 1
ATOM 704 C C . GLY A 1 90 ? 3.742 1.707 -2.519 1.00 86.44 90 GLY A C 1
ATOM 705 O O . GLY A 1 90 ? 3.269 1.818 -1.390 1.00 86.44 90 GLY A O 1
ATOM 706 N N . MET A 1 91 ? 3.009 1.931 -3.608 1.00 87.00 91 MET A N 1
ATOM 707 C CA . MET A 1 91 ? 1.599 2.318 -3.550 1.00 87.00 91 MET A CA 1
ATOM 708 C C . MET A 1 91 ? 0.692 1.177 -3.067 1.00 87.00 91 MET A C 1
ATOM 710 O O . MET A 1 91 ? -0.232 1.437 -2.300 1.00 87.00 91 MET A O 1
ATOM 714 N N . CYS A 1 92 ? 0.969 -0.079 -3.440 1.00 87.06 92 CYS A N 1
ATOM 715 C CA . CYS A 1 92 ? 0.249 -1.232 -2.887 1.00 87.06 92 CYS A CA 1
ATOM 716 C C . CYS A 1 92 ? 0.505 -1.380 -1.386 1.00 87.06 92 CYS A C 1
ATOM 718 O O . CYS A 1 92 ? -0.449 -1.604 -0.652 1.00 87.06 92 CYS A O 1
ATOM 720 N N . ILE A 1 93 ? 1.749 -1.192 -0.930 1.00 85.56 93 ILE A N 1
ATOM 721 C CA . ILE A 1 93 ? 2.089 -1.178 0.496 1.00 85.56 93 ILE A CA 1
ATOM 722 C C . ILE A 1 93 ? 1.272 -0.095 1.197 1.00 85.56 93 ILE A C 1
ATOM 724 O O . ILE A 1 93 ? 0.451 -0.425 2.040 1.00 85.56 93 ILE A O 1
ATOM 728 N N . GLY A 1 94 ? 1.388 1.171 0.782 1.00 82.19 94 GLY A N 1
ATOM 729 C CA . GLY A 1 94 ? 0.663 2.275 1.422 1.00 82.19 94 GLY A CA 1
ATOM 730 C C . GLY A 1 94 ? -0.859 2.081 1.467 1.00 82.19 94 GLY A C 1
ATOM 731 O O . GLY A 1 94 ? -1.503 2.450 2.449 1.00 82.19 94 GLY A O 1
ATOM 732 N N . LEU A 1 95 ? -1.441 1.459 0.437 1.00 84.69 95 LEU A N 1
ATOM 733 C CA . LEU A 1 95 ? -2.867 1.143 0.408 1.00 84.69 95 LEU A CA 1
ATOM 734 C C . LEU A 1 95 ? -3.221 -0.021 1.343 1.00 84.69 95 LEU A C 1
ATOM 736 O O . LEU A 1 95 ? -4.183 0.074 2.099 1.00 84.69 95 LEU A O 1
ATOM 740 N N . LEU A 1 96 ? -2.487 -1.131 1.289 1.00 84.62 96 LEU A N 1
ATOM 741 C CA . LEU A 1 96 ? -2.834 -2.360 2.007 1.00 84.62 96 LEU A CA 1
ATOM 742 C C . LEU A 1 96 ? -2.555 -2.249 3.507 1.00 84.62 96 LEU A C 1
ATOM 744 O O . LEU A 1 96 ? -3.414 -2.623 4.300 1.00 84.62 96 LEU A O 1
ATOM 748 N N . VAL A 1 97 ? -1.424 -1.658 3.904 1.00 82.50 97 VAL A N 1
ATOM 749 C CA . VAL A 1 97 ? -1.048 -1.507 5.325 1.00 82.50 97 VAL A CA 1
ATOM 750 C C . VAL A 1 97 ? -1.984 -0.570 6.086 1.00 82.50 97 VAL A C 1
ATOM 752 O O . VAL A 1 97 ? -2.072 -0.625 7.307 1.00 82.50 97 VAL A O 1
ATOM 755 N N . THR A 1 98 ? -2.722 0.281 5.370 1.00 81.06 98 THR A N 1
ATOM 756 C CA . THR A 1 98 ? -3.726 1.170 5.962 1.00 81.06 98 THR A CA 1
ATOM 757 C C . THR A 1 98 ? -5.127 0.578 5.868 1.00 81.06 98 THR A C 1
ATOM 759 O O . THR A 1 98 ? -5.845 0.537 6.864 1.00 81.06 98 THR A O 1
ATOM 762 N N . SER A 1 99 ? -5.524 0.080 4.695 1.00 81.19 99 SER A N 1
ATOM 763 C CA . SER A 1 99 ? -6.887 -0.410 4.466 1.00 81.19 99 SER A CA 1
ATOM 764 C C . SER A 1 99 ? -7.177 -1.757 5.127 1.00 81.19 99 SER A C 1
ATOM 766 O O . SER A 1 99 ? -8.279 -1.927 5.645 1.00 81.19 99 SER A O 1
ATOM 768 N N . VAL A 1 100 ? -6.222 -2.696 5.167 1.00 83.94 100 VAL A N 1
ATOM 769 C CA . VAL A 1 100 ? -6.451 -4.035 5.740 1.00 83.94 100 VAL A CA 1
ATOM 770 C C . VAL A 1 100 ? -6.689 -3.955 7.252 1.00 83.94 100 VAL A C 1
ATOM 772 O O . VAL A 1 100 ? -7.746 -4.417 7.695 1.00 83.94 100 VAL A O 1
ATOM 775 N N . PRO A 1 101 ? -5.819 -3.308 8.058 1.00 82.50 101 PRO A N 1
ATOM 776 C CA . PRO A 1 101 ? -6.109 -3.113 9.475 1.00 82.50 101 PRO A CA 1
ATOM 777 C C . PRO A 1 101 ? -7.348 -2.247 9.688 1.00 82.50 101 PRO A C 1
ATOM 779 O O . PRO A 1 101 ? -8.121 -2.516 10.604 1.00 82.50 101 PRO A O 1
ATOM 782 N N . ALA A 1 102 ? -7.585 -1.239 8.836 1.00 79.75 102 ALA A N 1
ATOM 783 C CA . ALA A 1 102 ? -8.768 -0.398 8.964 1.00 79.75 102 ALA A CA 1
ATOM 784 C C . ALA A 1 102 ? -10.071 -1.205 8.818 1.00 79.75 102 ALA A C 1
ATOM 786 O O . ALA A 1 102 ? -10.993 -1.091 9.623 1.00 79.75 102 ALA A O 1
ATOM 787 N N . ILE A 1 103 ? -10.155 -2.076 7.817 1.00 81.81 103 ILE A N 1
ATOM 788 C CA . ILE A 1 103 ? -11.320 -2.947 7.643 1.00 81.81 103 ILE A CA 1
ATOM 789 C C . ILE A 1 103 ? -11.424 -3.938 8.810 1.00 81.81 103 ILE A C 1
ATOM 791 O O . ILE A 1 103 ? -12.517 -4.119 9.345 1.00 81.81 103 ILE A O 1
ATOM 795 N N . GLY A 1 104 ? -10.302 -4.515 9.255 1.00 82.81 104 GLY A N 1
ATOM 796 C CA . GLY A 1 104 ? -10.262 -5.430 10.399 1.00 82.81 104 GLY A CA 1
ATOM 797 C C . GLY A 1 104 ? -10.825 -4.808 11.680 1.00 82.81 104 GLY A C 1
ATOM 798 O O . GLY A 1 104 ? -11.778 -5.327 12.257 1.00 82.81 104 GLY A O 1
ATOM 799 N N . TRP A 1 105 ? -10.311 -3.644 12.082 1.00 80.75 105 TRP A N 1
ATOM 800 C CA . TRP A 1 105 ? -10.805 -2.913 13.253 1.00 80.75 105 TRP A CA 1
ATOM 801 C C . TRP A 1 105 ? -12.263 -2.482 13.103 1.00 80.75 105 TRP A C 1
ATOM 803 O O . TRP A 1 105 ? -13.023 -2.552 14.067 1.00 80.75 105 TRP A O 1
ATOM 813 N N . THR A 1 106 ? -12.678 -2.068 11.903 1.00 77.00 106 THR A N 1
ATOM 814 C CA . THR A 1 106 ? -14.082 -1.717 11.636 1.00 77.00 106 THR A CA 1
ATOM 815 C C . THR A 1 106 ? -14.993 -2.908 11.880 1.00 77.00 106 THR A C 1
ATOM 817 O O . THR A 1 106 ? -16.009 -2.770 12.557 1.00 77.00 106 THR A O 1
ATOM 820 N N . LEU A 1 107 ? -14.614 -4.087 11.382 1.00 77.88 107 LEU A N 1
ATOM 821 C CA . LEU A 1 107 ? -15.387 -5.306 11.572 1.00 77.88 107 LEU A CA 1
ATOM 822 C C . LEU A 1 107 ? -15.465 -5.696 13.052 1.00 77.88 107 LEU A C 1
ATOM 824 O O . LEU A 1 107 ? -16.557 -5.972 13.543 1.00 77.88 107 LEU A O 1
ATOM 828 N N . CYS A 1 108 ? -14.343 -5.643 13.776 1.00 79.75 108 CYS A N 1
ATOM 829 C CA . CYS A 1 108 ? -14.327 -5.881 15.219 1.00 79.75 108 CYS A CA 1
ATOM 830 C C . CYS A 1 108 ? -15.253 -4.910 15.963 1.00 79.75 108 CYS A C 1
ATOM 832 O O . CYS A 1 108 ? -16.032 -5.334 16.807 1.00 79.75 108 CYS A O 1
ATOM 834 N N . HIS A 1 109 ? -15.226 -3.617 15.635 1.00 75.12 109 HIS A N 1
ATOM 835 C CA . HIS A 1 109 ? -16.092 -2.631 16.284 1.00 75.12 109 HIS A CA 1
ATOM 836 C C . HIS A 1 109 ? -17.577 -2.847 15.992 1.00 75.12 109 HIS A C 1
ATOM 838 O O . HIS A 1 109 ? -18.389 -2.728 16.906 1.00 75.12 109 HIS A O 1
ATOM 844 N N . VAL A 1 110 ? -17.929 -3.185 14.750 1.00 75.06 110 VAL A N 1
ATOM 845 C CA . VAL A 1 110 ? -19.313 -3.504 14.376 1.00 75.06 110 VAL A CA 1
ATOM 846 C C . VAL A 1 110 ? -19.808 -4.746 15.114 1.00 75.06 110 VAL A C 1
ATOM 848 O O . VAL A 1 110 ? -20.954 -4.773 15.549 1.00 75.06 110 VAL A O 1
ATOM 851 N N . GLN A 1 111 ? -18.961 -5.766 15.273 1.00 74.06 111 GLN A N 1
ATOM 852 C CA . GLN A 1 111 ? -19.329 -7.000 15.973 1.00 74.06 111 GLN A CA 1
ATOM 853 C C . GLN A 1 111 ? -19.416 -6.823 17.493 1.00 74.06 111 GLN A C 1
ATOM 855 O O . GLN A 1 111 ? -20.287 -7.423 18.118 1.00 74.06 111 GLN A O 1
ATOM 860 N N . SER A 1 112 ? -18.548 -6.000 18.085 1.00 78.50 112 SER A N 1
ATOM 861 C CA . SER A 1 112 ? -18.536 -5.748 19.531 1.00 78.50 112 SER A CA 1
ATOM 862 C C . SER A 1 112 ? -19.701 -4.879 20.015 1.00 78.50 112 SER A C 1
ATOM 864 O O . SER A 1 112 ? -20.041 -4.924 21.194 1.00 78.50 112 SER A O 1
ATOM 866 N N . ASP A 1 113 ? -20.312 -4.081 19.137 1.00 74.31 113 ASP A N 1
ATOM 867 C CA . ASP A 1 113 ? -21.472 -3.251 19.461 1.00 74.31 113 ASP A CA 1
ATOM 868 C C . ASP A 1 113 ? -22.758 -3.937 18.973 1.00 74.31 113 ASP A C 1
ATOM 870 O O . ASP A 1 113 ? -23.115 -3.908 17.791 1.00 74.31 113 ASP A O 1
ATOM 874 N N . THR A 1 114 ? -23.468 -4.580 19.901 1.00 66.56 114 THR A N 1
ATOM 875 C CA . THR A 1 114 ? -24.698 -5.331 19.609 1.00 66.56 114 THR A CA 1
ATOM 876 C C . THR A 1 114 ? -25.804 -4.450 19.016 1.00 66.56 114 THR A C 1
ATOM 878 O O . THR A 1 114 ? -26.619 -4.948 18.235 1.00 66.56 114 THR A O 1
ATOM 881 N N . ALA A 1 115 ? -25.803 -3.141 19.299 1.00 65.69 115 ALA A N 1
ATOM 882 C CA . ALA A 1 115 ? -26.753 -2.189 18.728 1.00 65.69 115 ALA A CA 1
ATOM 883 C C . ALA A 1 115 ? -26.424 -1.832 17.268 1.00 65.69 115 ALA A C 1
ATOM 885 O O . ALA A 1 115 ? -27.337 -1.563 16.485 1.00 65.69 115 ALA A O 1
ATOM 886 N N . LEU A 1 116 ? -25.146 -1.859 16.872 1.00 65.75 116 LEU A N 1
ATOM 887 C CA . LEU A 1 116 ? -24.723 -1.673 15.477 1.00 65.75 116 LEU A CA 1
ATOM 888 C C . LEU A 1 116 ? -24.876 -2.961 14.657 1.00 65.75 116 LEU A C 1
ATOM 890 O O . LEU A 1 116 ? -25.382 -2.906 13.536 1.00 65.75 116 LEU A O 1
ATOM 894 N N . SER A 1 117 ? -24.519 -4.116 15.224 1.00 65.12 117 SER A N 1
ATOM 895 C CA . SER A 1 117 ? -24.628 -5.424 14.561 1.00 65.12 117 SER A CA 1
ATOM 896 C C . SER A 1 117 ? -26.073 -5.766 14.165 1.00 65.12 117 SER A C 1
ATOM 898 O O . SER A 1 117 ? -26.323 -6.212 13.045 1.00 65.12 117 SER A O 1
ATOM 900 N N . GLY A 1 118 ? -27.051 -5.472 15.034 1.00 63.25 118 GLY A N 1
ATOM 901 C CA . GLY A 1 118 ? -28.475 -5.694 14.745 1.00 63.25 118 GLY A CA 1
ATOM 902 C C . GLY A 1 118 ? -29.093 -4.704 13.748 1.00 63.25 118 GLY A C 1
ATOM 903 O O . GLY A 1 118 ? -30.106 -5.014 13.124 1.00 63.25 118 GLY A O 1
ATOM 904 N N . ARG A 1 119 ? -28.490 -3.520 13.574 1.00 63.41 119 ARG A N 1
ATOM 905 C CA . ARG A 1 119 ? -28.983 -2.453 12.680 1.00 63.41 119 ARG A CA 1
ATOM 906 C C . ARG A 1 119 ? -28.305 -2.444 11.313 1.00 63.41 119 ARG A C 1
ATOM 908 O O . ARG A 1 119 ? -28.753 -1.714 10.434 1.00 63.41 119 ARG A O 1
ATOM 915 N N . MET A 1 120 ? -27.249 -3.234 11.120 1.00 63.78 120 MET A N 1
ATOM 916 C CA . MET A 1 120 ? -26.595 -3.382 9.823 1.00 63.78 120 MET A CA 1
ATOM 917 C C . MET A 1 120 ? -27.227 -4.530 9.022 1.00 63.78 120 MET A C 1
ATOM 919 O O . MET A 1 120 ? -27.035 -5.702 9.350 1.00 63.78 120 MET A O 1
ATOM 923 N N . PRO A 1 121 ? -27.925 -4.246 7.910 1.00 62.44 121 PRO A N 1
ATOM 924 C CA . PRO A 1 121 ? -28.576 -5.248 7.079 1.00 62.44 121 PRO A CA 1
ATOM 925 C C . PRO A 1 121 ? -27.582 -5.948 6.135 1.00 62.44 121 PRO A C 1
ATOM 927 O O . PRO A 1 121 ? -27.938 -6.272 5.003 1.00 62.44 121 PRO A O 1
ATOM 930 N N . PHE A 1 122 ? -26.344 -6.226 6.570 1.00 62.50 122 PHE A N 1
ATOM 931 C CA . PHE A 1 122 ? -25.345 -6.928 5.747 1.00 62.50 122 PHE A CA 1
ATOM 932 C C . PHE A 1 122 ? -25.919 -8.216 5.140 1.00 62.50 122 PHE A C 1
ATOM 934 O O . PHE A 1 122 ? -25.732 -8.495 3.959 1.00 62.50 122 PHE A O 1
ATOM 941 N N . ARG A 1 123 ? -26.703 -8.966 5.926 1.00 57.72 123 ARG A N 1
ATOM 942 C CA . ARG A 1 123 ? -27.369 -10.195 5.472 1.00 57.72 123 ARG A CA 1
ATOM 943 C C . ARG A 1 123 ? -28.469 -9.967 4.427 1.00 57.72 123 ARG A C 1
ATOM 945 O O . ARG A 1 123 ? -28.705 -10.862 3.620 1.00 57.72 123 ARG A O 1
ATOM 952 N N . ALA A 1 124 ? -29.143 -8.817 4.434 1.00 56.09 124 ALA A N 1
ATOM 953 C CA . ALA A 1 124 ? -30.213 -8.517 3.480 1.00 56.09 124 ALA A CA 1
ATOM 954 C C . ALA A 1 124 ? -29.659 -8.014 2.136 1.00 56.09 124 ALA A C 1
ATOM 956 O O . ALA A 1 124 ? -30.173 -8.396 1.084 1.00 56.09 124 ALA A O 1
ATOM 957 N N . VAL A 1 125 ? -28.568 -7.236 2.167 1.00 59.12 125 VAL A N 1
ATOM 958 C CA . VAL A 1 125 ? -27.894 -6.714 0.964 1.00 59.12 125 VAL A CA 1
ATOM 959 C C . VAL A 1 125 ? -27.243 -7.843 0.157 1.00 59.12 125 VAL A C 1
ATOM 961 O O . VAL A 1 125 ? -27.401 -7.903 -1.057 1.00 59.12 125 VAL A O 1
ATOM 964 N N . ILE A 1 126 ? -26.579 -8.799 0.821 1.00 58.91 126 ILE A N 1
ATOM 965 C CA . ILE A 1 126 ? -25.882 -9.910 0.141 1.00 58.91 126 ILE A CA 1
ATOM 966 C C . ILE A 1 126 ? -26.858 -10.852 -0.592 1.00 58.91 126 ILE A C 1
ATOM 968 O O . ILE A 1 126 ? -26.485 -11.481 -1.578 1.00 58.91 126 ILE A O 1
ATOM 972 N N . ARG A 1 127 ? -28.117 -10.959 -0.142 1.00 53.19 127 ARG A N 1
ATOM 973 C CA . ARG A 1 127 ? -29.111 -11.861 -0.755 1.00 53.19 127 ARG A CA 1
ATOM 974 C C . ARG A 1 127 ? -29.821 -11.283 -1.979 1.00 53.19 127 ARG A C 1
ATOM 976 O O . ARG A 1 127 ? -30.445 -12.056 -2.698 1.00 53.19 127 ARG A O 1
ATOM 983 N N . THR A 1 128 ? -29.789 -9.969 -2.193 1.00 55.91 128 THR A N 1
ATOM 984 C CA . THR A 1 128 ? -30.678 -9.305 -3.164 1.00 55.91 128 THR A CA 1
ATOM 985 C C . THR A 1 128 ? -29.996 -8.872 -4.456 1.00 55.91 128 THR A C 1
ATOM 987 O O . THR A 1 128 ? -30.685 -8.748 -5.465 1.00 55.91 128 THR A O 1
ATOM 990 N N . THR A 1 129 ? -28.671 -8.693 -4.493 1.00 52.31 129 THR A N 1
ATOM 991 C CA . THR A 1 129 ? -27.986 -8.219 -5.706 1.00 52.31 129 THR A CA 1
ATOM 992 C C . THR A 1 129 ? -26.657 -8.938 -5.956 1.00 52.31 129 THR A C 1
ATOM 994 O O . THR A 1 129 ? -25.756 -8.945 -5.125 1.00 52.31 129 THR A O 1
ATOM 997 N N . ALA A 1 130 ? -26.501 -9.519 -7.154 1.00 61.59 130 ALA A N 1
ATOM 998 C CA . ALA A 1 130 ? -25.220 -10.061 -7.634 1.00 61.59 130 ALA A CA 1
ATOM 999 C C . ALA A 1 130 ? -24.187 -8.953 -7.944 1.00 61.59 130 ALA A C 1
ATOM 1001 O O . ALA A 1 130 ? -23.005 -9.223 -8.145 1.00 61.59 130 ALA A O 1
ATOM 1002 N N . THR A 1 131 ? -24.633 -7.696 -7.972 1.00 61.62 131 THR A N 1
ATOM 1003 C CA . THR A 1 131 ? -23.826 -6.501 -8.224 1.00 61.62 131 THR A CA 1
ATOM 1004 C C . THR A 1 131 ? -24.046 -5.486 -7.111 1.00 61.62 131 THR A C 1
ATOM 1006 O O . THR A 1 131 ? -25.136 -4.932 -6.970 1.00 61.62 131 THR A O 1
ATOM 1009 N N . VAL A 1 132 ? -22.999 -5.219 -6.332 1.00 67.62 132 VAL A N 1
ATOM 1010 C CA . VAL A 1 132 ? -23.024 -4.218 -5.260 1.00 67.62 132 VAL A CA 1
ATOM 1011 C C . VAL A 1 132 ? -22.719 -2.843 -5.850 1.00 67.62 132 VAL A C 1
ATOM 1013 O O . VAL A 1 132 ? -21.638 -2.621 -6.396 1.00 67.62 132 VAL A O 1
ATOM 1016 N N . ASN A 1 133 ? -23.661 -1.907 -5.727 1.00 71.38 133 ASN A N 1
ATOM 1017 C CA . ASN A 1 133 ? -23.453 -0.519 -6.124 1.00 71.38 133 ASN A CA 1
ATOM 1018 C C . ASN A 1 133 ? -22.750 0.254 -4.992 1.00 71.38 133 ASN A C 1
ATOM 1020 O O . ASN A 1 133 ? -23.384 0.691 -4.033 1.00 71.38 133 ASN A O 1
ATOM 1024 N N . THR A 1 134 ? -21.429 0.410 -5.092 1.00 67.38 134 THR A N 1
ATOM 1025 C CA . THR A 1 134 ? -20.579 1.039 -4.065 1.00 67.38 134 THR A CA 1
ATOM 1026 C C . THR A 1 134 ? -21.030 2.437 -3.608 1.00 67.38 134 THR A C 1
ATOM 1028 O O . THR A 1 134 ? -21.071 2.657 -2.399 1.00 67.38 134 THR A O 1
ATOM 1031 N N . PRO A 1 135 ? -21.371 3.403 -4.488 1.00 71.75 135 PRO A N 1
ATOM 1032 C CA . PRO A 1 135 ? -21.828 4.724 -4.043 1.00 71.75 135 PRO A CA 1
ATOM 1033 C C . PRO A 1 135 ? -23.147 4.671 -3.269 1.00 71.75 135 PRO A C 1
ATOM 1035 O O . PRO A 1 135 ? -23.306 5.401 -2.297 1.00 71.75 135 PRO A O 1
ATOM 1038 N N . GLN A 1 136 ? -24.063 3.784 -3.653 1.00 69.88 136 GLN A N 1
ATOM 1039 C CA . GLN A 1 136 ? -25.343 3.633 -2.965 1.00 69.88 136 GLN A CA 1
ATOM 1040 C C . GLN A 1 136 ? -25.153 3.008 -1.578 1.00 69.88 136 GLN A C 1
ATOM 1042 O O . GLN A 1 136 ? -25.693 3.507 -0.601 1.00 69.88 136 GLN A O 1
ATOM 1047 N N . LEU A 1 137 ? -24.237 2.041 -1.464 1.00 70.81 137 LEU A N 1
ATOM 1048 C CA . LEU A 1 137 ? -23.821 1.454 -0.190 1.00 70.81 137 LEU A CA 1
ATOM 1049 C C . LEU A 1 137 ? -23.316 2.511 0.814 1.00 70.81 137 LEU A C 1
ATOM 1051 O O . LEU A 1 137 ? -23.615 2.441 2.000 1.00 70.81 137 LEU A O 1
ATOM 1055 N N . ILE A 1 138 ? -22.550 3.504 0.356 1.00 70.12 138 ILE A N 1
ATOM 1056 C CA . ILE A 1 138 ? -22.031 4.568 1.234 1.00 70.12 138 ILE A CA 1
ATOM 1057 C C . ILE A 1 138 ? -23.171 5.452 1.757 1.00 70.12 138 ILE A C 1
ATOM 1059 O O . ILE A 1 138 ? -23.147 5.851 2.921 1.00 70.12 138 ILE A O 1
ATOM 1063 N N . LEU A 1 139 ? -24.162 5.742 0.911 1.00 72.31 139 LEU A N 1
ATOM 1064 C CA . LEU A 1 139 ? -25.325 6.554 1.273 1.00 72.31 139 LEU A CA 1
ATOM 1065 C C . LEU A 1 139 ? -26.276 5.807 2.214 1.00 72.31 139 LEU A C 1
ATOM 1067 O O . LEU A 1 139 ? -26.812 6.407 3.143 1.00 72.31 139 LEU A O 1
ATOM 1071 N N . ASP A 1 140 ? -26.432 4.502 2.010 1.00 71.88 140 ASP A N 1
ATOM 1072 C CA . ASP A 1 140 ? -27.343 3.661 2.786 1.00 71.88 140 ASP A CA 1
ATOM 1073 C C . ASP A 1 140 ? -26.802 3.348 4.196 1.00 71.88 140 ASP A C 1
ATOM 1075 O O . ASP A 1 140 ? -27.576 3.031 5.103 1.00 71.88 140 ASP A O 1
ATOM 1079 N N . PHE A 1 141 ? -25.483 3.471 4.421 1.00 73.25 141 PHE A N 1
ATOM 1080 C CA . PHE A 1 141 ? -24.827 3.121 5.693 1.00 73.25 141 PHE A CA 1
ATOM 1081 C C . PHE A 1 141 ? -24.032 4.269 6.344 1.00 73.25 141 PHE A C 1
ATOM 1083 O O . PHE A 1 141 ? -22.835 4.119 6.621 1.00 73.25 141 PHE A O 1
ATOM 1090 N N . PRO A 1 142 ? -24.683 5.389 6.716 1.00 71.56 142 PRO A N 1
ATOM 1091 C CA . PRO A 1 142 ? -24.015 6.514 7.374 1.00 71.56 142 PRO A CA 1
ATOM 1092 C C . PRO A 1 142 ? -23.406 6.135 8.735 1.00 71.56 142 PRO A C 1
ATOM 1094 O O . PRO A 1 142 ? -22.361 6.661 9.106 1.00 71.56 142 PRO A O 1
ATOM 1097 N N . LEU A 1 143 ? -23.990 5.164 9.451 1.00 69.44 143 LEU A N 1
ATOM 1098 C CA . LEU A 1 143 ? -23.472 4.661 10.734 1.00 69.44 143 LEU A CA 1
ATOM 1099 C C . LEU A 1 143 ? -22.158 3.876 10.589 1.00 69.44 143 LEU A C 1
ATOM 1101 O O . LEU A 1 143 ? -21.319 3.888 11.495 1.00 69.44 143 LEU A O 1
ATOM 1105 N N . LEU A 1 144 ? -21.964 3.196 9.452 1.00 69.31 144 LEU A N 1
ATOM 1106 C CA . LEU A 1 144 ? -20.716 2.494 9.146 1.00 69.31 144 LEU A CA 1
ATOM 1107 C C . LEU A 1 144 ? -19.610 3.502 8.844 1.00 69.31 144 LEU A C 1
ATOM 1109 O O . LEU A 1 144 ? -18.509 3.384 9.378 1.00 69.31 144 LEU A O 1
ATOM 1113 N N . LEU A 1 145 ? -19.931 4.528 8.053 1.00 70.38 145 LEU A N 1
ATOM 1114 C CA . LEU A 1 145 ? -19.017 5.627 7.765 1.00 70.38 145 LEU A CA 1
ATOM 1115 C C . LEU A 1 145 ? -18.652 6.400 9.038 1.00 70.38 145 LEU A C 1
ATOM 1117 O O . LEU A 1 145 ? -17.486 6.705 9.256 1.00 70.38 145 LEU A O 1
ATOM 1121 N N . GLU A 1 146 ? -19.620 6.670 9.911 1.00 66.94 146 GLU A N 1
ATOM 1122 C CA . GLU A 1 146 ? -19.381 7.353 11.179 1.00 66.94 146 GLU A CA 1
ATOM 1123 C C . GLU A 1 146 ? -18.489 6.528 12.115 1.00 66.94 146 GLU A C 1
ATOM 1125 O O . GLU A 1 146 ? -17.538 7.061 12.683 1.00 66.94 146 GLU A O 1
ATOM 1130 N N . SER A 1 147 ? -18.737 5.222 12.234 1.00 65.75 147 SER A N 1
ATOM 1131 C CA . SER A 1 147 ? -17.910 4.325 13.051 1.00 65.75 147 SER A CA 1
ATOM 1132 C C . SER A 1 147 ? -16.487 4.203 12.494 1.00 65.75 147 SER A C 1
ATOM 1134 O O . SER A 1 147 ? -15.517 4.281 13.252 1.00 65.75 147 SER A O 1
ATOM 1136 N N . PHE A 1 148 ? -16.352 4.091 11.169 1.00 68.19 148 PHE A N 1
ATOM 1137 C CA . PHE A 1 148 ? -15.067 4.079 10.472 1.00 68.19 148 PHE A CA 1
ATOM 1138 C C . PHE A 1 148 ? -14.306 5.396 10.686 1.00 68.19 148 PHE A C 1
ATOM 1140 O O . PHE A 1 148 ? -13.171 5.412 11.149 1.00 68.19 148 PHE A O 1
ATOM 1147 N N . VAL A 1 149 ? -14.930 6.538 10.414 1.00 66.38 149 VAL A N 1
ATOM 1148 C CA . VAL A 1 149 ? -14.250 7.837 10.476 1.00 66.38 149 VAL A CA 1
ATOM 1149 C C . VAL A 1 149 ? -13.982 8.269 11.920 1.00 66.38 149 VAL A C 1
ATOM 1151 O O . VAL A 1 149 ? -12.861 8.660 12.238 1.00 66.38 149 VAL A O 1
ATOM 1154 N N . LYS A 1 150 ? -14.973 8.198 12.818 1.00 62.44 150 LYS A N 1
ATOM 1155 C CA . LYS A 1 150 ? -14.843 8.751 14.177 1.00 62.44 150 LYS A CA 1
ATOM 1156 C C . LYS A 1 150 ? -14.061 7.861 15.130 1.00 62.44 150 LYS A C 1
ATOM 1158 O O . LYS A 1 150 ? -13.364 8.398 15.982 1.00 62.44 150 LYS A O 1
ATOM 1163 N N . LYS A 1 151 ? -14.179 6.532 15.045 1.00 63.84 151 LYS A N 1
ATOM 1164 C CA . LYS A 1 151 ? -13.489 5.639 15.993 1.00 63.84 151 LYS A CA 1
ATOM 1165 C C . LYS A 1 151 ? -12.175 5.127 15.425 1.00 63.84 151 LYS A C 1
ATOM 1167 O O . LYS A 1 151 ? -11.167 5.172 16.121 1.00 63.84 151 LYS A O 1
ATOM 1172 N N . LEU A 1 152 ? -12.138 4.716 14.161 1.00 69.00 152 LEU A N 1
ATOM 1173 C CA . LEU A 1 152 ? -10.933 4.104 13.609 1.00 69.00 152 LEU A CA 1
ATOM 1174 C C . LEU A 1 152 ? -9.840 5.121 13.298 1.00 69.00 152 LEU A C 1
ATOM 1176 O O . LEU A 1 152 ? -8.727 4.996 13.804 1.00 69.00 152 LEU A O 1
ATOM 1180 N N . LEU A 1 153 ? -10.150 6.155 12.513 1.00 68.06 153 LEU A N 1
ATOM 1181 C CA . LEU A 1 153 ? -9.145 7.163 12.163 1.00 68.06 153 LEU A CA 1
ATOM 1182 C C . LEU A 1 153 ? -8.721 7.998 13.376 1.00 68.06 153 LEU A C 1
ATOM 1184 O O . LEU A 1 153 ? -7.595 8.476 13.415 1.00 68.06 153 LEU A O 1
ATOM 1188 N N . LEU A 1 154 ? -9.583 8.161 14.381 1.00 67.62 154 LEU A N 1
ATOM 1189 C CA . LEU A 1 154 ? -9.237 8.913 15.588 1.00 67.62 154 LEU A CA 1
ATOM 1190 C C . LEU A 1 154 ? -8.370 8.101 16.563 1.00 67.62 154 LEU A C 1
ATOM 1192 O O . LEU A 1 154 ? -7.454 8.650 17.171 1.00 67.62 154 LEU A O 1
ATOM 1196 N N . VAL A 1 155 ? -8.665 6.808 16.738 1.00 68.62 155 VAL A N 1
ATOM 1197 C CA . VAL A 1 155 ? -8.010 5.973 17.760 1.00 68.62 155 VAL A CA 1
ATOM 1198 C C . VAL A 1 155 ? -6.806 5.218 17.201 1.00 68.62 155 VAL A C 1
ATOM 1200 O O . VAL A 1 155 ? -5.801 5.109 17.898 1.00 68.62 155 VAL A O 1
ATOM 1203 N N . GLN A 1 156 ? -6.893 4.723 15.963 1.00 70.00 156 GLN A N 1
ATOM 1204 C CA . GLN A 1 156 ? -5.918 3.797 15.372 1.00 70.00 156 GLN A CA 1
ATOM 1205 C C . GLN A 1 156 ? -4.991 4.452 14.335 1.00 70.00 156 GLN A C 1
ATOM 1207 O O . GLN A 1 156 ? -3.996 3.847 13.941 1.00 70.00 156 GLN A O 1
ATOM 1212 N N . SER A 1 157 ? -5.264 5.686 13.888 1.00 65.00 157 SER A N 1
ATOM 1213 C CA . SER A 1 157 ? -4.345 6.393 12.985 1.00 65.00 157 SER A CA 1
ATOM 1214 C C . SER A 1 157 ? -3.115 6.882 13.747 1.00 65.00 157 SER A C 1
ATOM 1216 O O . SER A 1 157 ? -3.109 7.986 14.292 1.00 65.00 157 SER A O 1
ATOM 1218 N N . ASN A 1 158 ? -2.045 6.091 13.722 1.00 66.50 158 ASN A N 1
ATOM 1219 C CA . ASN A 1 158 ? -0.736 6.480 14.251 1.00 66.50 158 ASN A CA 1
ATOM 1220 C C . ASN A 1 158 ? 0.234 6.955 13.153 1.00 66.50 158 ASN A C 1
ATOM 1222 O O . ASN A 1 158 ? 1.437 6.709 13.211 1.00 66.50 158 ASN A O 1
ATOM 1226 N N . ASN A 1 159 ? -0.290 7.607 12.114 1.00 65.88 159 ASN A N 1
ATOM 1227 C CA . ASN A 1 159 ? 0.537 8.114 11.026 1.00 65.88 159 ASN A CA 1
ATOM 1228 C C . ASN A 1 159 ? 1.421 9.266 11.521 1.00 65.88 159 ASN A C 1
ATOM 1230 O O . ASN A 1 159 ? 0.920 10.329 11.891 1.00 65.88 159 ASN A O 1
ATOM 1234 N N . ALA A 1 160 ? 2.736 9.062 11.487 1.00 64.06 160 ALA A N 1
ATOM 1235 C CA . ALA A 1 160 ? 3.709 10.123 11.694 1.00 64.06 160 ALA A CA 1
ATOM 1236 C C . ALA A 1 160 ? 3.960 10.843 10.362 1.00 64.06 160 ALA A C 1
ATOM 1238 O O . ALA A 1 160 ? 4.465 10.250 9.409 1.00 64.06 160 ALA A O 1
ATOM 1239 N N . SER A 1 161 ? 3.619 12.130 10.288 1.00 64.69 161 SER A N 1
ATOM 1240 C CA . SER A 1 161 ? 4.015 12.970 9.155 1.00 64.69 161 SER A CA 1
ATOM 1241 C C . SER A 1 161 ? 5.385 13.567 9.449 1.00 64.69 161 SER A C 1
ATOM 1243 O O . SER A 1 161 ? 5.493 14.475 10.275 1.00 64.69 161 SER A O 1
ATOM 1245 N N . ALA A 1 162 ? 6.415 13.083 8.759 1.00 64.56 162 ALA A N 1
ATOM 1246 C CA . ALA A 1 162 ? 7.738 13.692 8.769 1.00 64.56 162 ALA A CA 1
ATOM 1247 C C . ALA A 1 162 ? 7.840 14.734 7.649 1.00 64.56 162 ALA A C 1
ATOM 1249 O O . ALA A 1 162 ? 7.575 14.438 6.484 1.00 64.56 162 ALA A O 1
ATOM 1250 N N . GLN A 1 163 ? 8.226 15.957 7.998 1.00 72.44 163 GLN A N 1
ATOM 1251 C CA . GLN A 1 163 ? 8.514 17.023 7.045 1.00 72.44 163 GLN A CA 1
ATOM 1252 C C . GLN A 1 163 ? 9.917 17.573 7.305 1.00 72.44 163 GLN A C 1
ATOM 1254 O O . GLN A 1 163 ? 10.402 17.605 8.437 1.00 72.44 163 GLN A O 1
ATOM 1259 N N . TYR A 1 164 ? 10.583 18.007 6.238 1.00 72.31 164 TYR A N 1
ATOM 1260 C CA . TYR A 1 164 ? 11.875 18.677 6.337 1.00 72.31 164 TYR A CA 1
ATOM 1261 C C . TYR A 1 164 ? 11.689 20.175 6.154 1.00 72.31 164 TYR A C 1
ATOM 1263 O O . TYR A 1 164 ? 11.200 20.637 5.123 1.00 72.31 164 TYR A O 1
ATOM 1271 N N . VAL A 1 165 ? 12.122 20.943 7.150 1.00 76.44 165 VAL A N 1
ATOM 1272 C CA . VAL A 1 165 ? 12.067 22.404 7.104 1.00 76.44 165 VAL A CA 1
ATOM 1273 C C . VAL A 1 165 ? 13.186 22.909 6.190 1.00 76.44 165 VAL A C 1
ATOM 1275 O O . VAL A 1 165 ? 14.366 22.909 6.553 1.00 76.44 165 VAL A O 1
ATOM 1278 N N . LEU A 1 166 ? 12.821 23.299 4.965 1.00 76.94 166 LEU A N 1
ATOM 1279 C CA . LEU A 1 166 ? 13.769 23.760 3.940 1.00 76.94 166 LEU A CA 1
ATOM 1280 C C . LEU A 1 166 ? 14.178 25.227 4.102 1.00 76.94 166 LEU A C 1
ATOM 1282 O O . LEU A 1 166 ? 15.265 25.608 3.654 1.00 76.94 166 LEU A O 1
ATOM 1286 N N . LYS A 1 167 ? 13.318 26.037 4.722 1.00 76.38 167 LYS A N 1
ATOM 1287 C CA . LYS A 1 167 ? 13.520 27.459 5.015 1.00 76.38 167 LYS A CA 1
ATOM 1288 C C . LYS A 1 167 ? 13.027 27.743 6.425 1.00 76.38 167 LYS A C 1
ATOM 1290 O O . LYS A 1 167 ? 12.038 27.141 6.843 1.00 76.38 167 LYS A O 1
ATOM 1295 N N . ASP A 1 168 ? 13.701 28.656 7.116 1.00 76.50 168 ASP A N 1
ATOM 1296 C CA . ASP A 1 168 ? 13.264 29.094 8.437 1.00 76.50 168 ASP A CA 1
ATOM 1297 C C . ASP A 1 168 ? 11.834 29.623 8.331 1.00 76.50 168 ASP A C 1
ATOM 1299 O O . ASP A 1 168 ? 11.546 30.504 7.519 1.00 76.50 168 ASP A O 1
ATOM 1303 N N . THR A 1 169 ? 10.928 29.008 9.083 1.00 75.69 169 THR A N 1
ATOM 1304 C CA . THR A 1 169 ? 9.494 29.296 8.997 1.00 75.69 169 THR A CA 1
ATOM 1305 C C . THR A 1 169 ? 9.006 29.705 10.383 1.00 75.69 169 THR A C 1
ATOM 1307 O O . THR A 1 169 ? 9.174 28.914 11.321 1.00 75.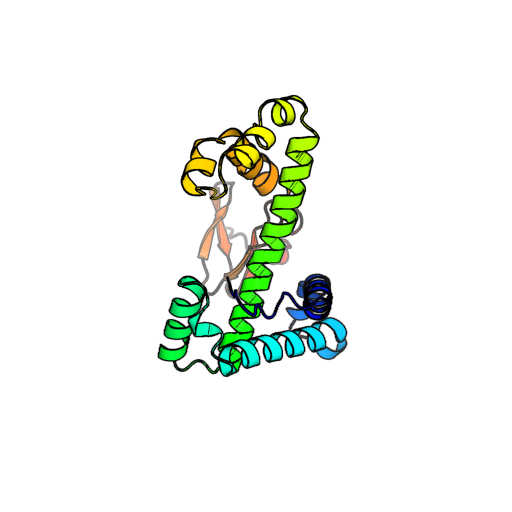69 169 THR A O 1
ATOM 1310 N N . PRO A 1 170 ? 8.443 30.918 10.549 1.00 76.69 170 PRO A N 1
ATOM 1311 C CA . PRO A 1 170 ? 7.814 31.300 11.802 1.00 76.69 170 PRO A CA 1
ATOM 1312 C C . PRO A 1 170 ? 6.543 30.468 11.991 1.00 76.69 170 PRO A C 1
ATOM 1314 O O . PRO A 1 170 ? 5.726 30.342 11.080 1.00 76.69 170 PRO A O 1
ATOM 1317 N N . ILE A 1 171 ? 6.393 29.881 13.170 1.00 78.44 171 ILE A N 1
ATOM 1318 C CA . ILE A 1 171 ? 5.195 29.173 13.608 1.00 78.44 171 ILE A CA 1
ATOM 1319 C C . ILE A 1 171 ? 4.714 29.845 14.884 1.00 78.44 171 ILE A C 1
ATOM 1321 O O . ILE A 1 171 ? 5.504 30.213 15.749 1.00 78.44 171 ILE A O 1
ATOM 1325 N N . GLN A 1 172 ? 3.408 30.010 15.006 1.00 75.00 172 GLN A N 1
ATOM 1326 C CA . GLN A 1 172 ? 2.811 30.486 16.240 1.00 75.00 172 GLN A CA 1
ATOM 1327 C C . GLN A 1 172 ? 2.655 29.299 17.192 1.00 75.00 172 GLN A C 1
ATOM 1329 O O . GLN A 1 172 ? 2.049 28.294 16.823 1.00 75.00 172 GLN A O 1
ATOM 1334 N N . GLY A 1 173 ? 3.257 29.384 18.379 1.00 71.88 173 GLY A N 1
ATOM 1335 C CA . GLY A 1 173 ? 2.990 28.411 19.436 1.00 71.88 173 GLY A CA 1
ATOM 1336 C C . GLY A 1 173 ? 1.561 28.557 19.955 1.00 71.88 173 GLY A C 1
ATOM 1337 O O . GLY A 1 173 ? 0.972 29.632 19.831 1.00 71.88 173 GLY A O 1
ATOM 1338 N N . ASP A 1 174 ? 1.028 27.504 20.574 1.00 68.81 174 ASP A N 1
ATOM 1339 C CA . ASP A 1 174 ? -0.312 27.523 21.187 1.00 68.81 174 ASP A CA 1
ATOM 1340 C C . ASP A 1 174 ? -0.453 28.645 22.239 1.00 68.81 174 ASP A C 1
ATOM 1342 O O . ASP A 1 174 ? -1.535 29.191 22.436 1.00 68.81 174 ASP A O 1
ATOM 1346 N N . ASP A 1 175 ? 0.667 29.073 22.829 1.00 72.38 175 ASP A N 1
ATOM 1347 C CA . ASP A 1 175 ? 0.764 30.167 23.804 1.00 72.38 175 ASP A CA 1
ATOM 1348 C C . ASP A 1 175 ? 0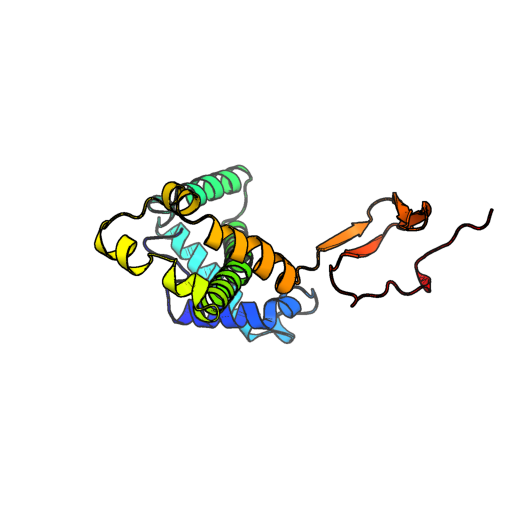.723 31.572 23.155 1.00 72.38 175 ASP A C 1
ATOM 1350 O O . ASP A 1 175 ? 0.931 32.584 23.824 1.00 72.38 175 ASP A O 1
ATOM 1354 N N . GLY A 1 176 ? 0.555 31.660 21.830 1.00 65.12 176 GLY A N 1
ATOM 1355 C CA . GLY A 1 176 ? 0.610 32.906 21.056 1.00 65.12 176 GLY A CA 1
ATOM 1356 C C . GLY A 1 176 ? 2.022 33.469 20.842 1.00 65.12 176 GLY A C 1
ATOM 1357 O O . GLY A 1 176 ? 2.182 34.458 20.127 1.00 65.12 176 GLY A O 1
ATOM 1358 N N . GLY A 1 177 ? 3.050 32.840 21.419 1.00 60.56 177 GLY A N 1
ATOM 1359 C CA . GLY A 1 177 ? 4.449 33.240 21.274 1.00 60.56 177 GLY A CA 1
ATOM 1360 C C . GLY A 1 177 ? 5.050 32.861 19.909 1.00 60.56 177 GLY A C 1
ATOM 1361 O O . GLY A 1 177 ? 4.709 31.810 19.353 1.00 60.56 177 GLY A O 1
ATOM 1362 N N . PRO A 1 178 ? 5.970 33.676 19.358 1.00 66.50 178 PRO A N 1
ATOM 1363 C CA . PRO A 1 178 ? 6.650 33.352 18.111 1.00 66.50 178 PRO A CA 1
ATOM 1364 C C . PRO A 1 178 ? 7.650 32.208 18.326 1.00 66.50 178 PRO A C 1
ATOM 1366 O O . PRO A 1 178 ? 8.604 32.325 19.096 1.00 66.50 178 PRO A O 1
ATOM 1369 N N . LEU A 1 179 ? 7.453 31.101 17.614 1.00 71.56 179 LEU A N 1
ATOM 1370 C CA . LEU A 1 179 ? 8.423 30.018 17.472 1.00 71.56 179 LEU A CA 1
ATOM 1371 C C . LEU A 1 179 ? 9.003 30.070 16.056 1.00 71.56 179 LEU A C 1
ATOM 1373 O O . LEU A 1 179 ? 8.316 30.416 15.100 1.00 71.56 179 LEU A O 1
ATOM 1377 N N . SER A 1 180 ? 10.271 29.718 15.883 1.00 67.31 180 SER A N 1
ATOM 1378 C CA . SER A 1 180 ? 10.856 29.546 14.552 1.00 67.31 180 SER A CA 1
ATOM 1379 C C . SER A 1 180 ? 11.317 28.108 14.383 1.00 67.31 180 SER A C 1
ATOM 1381 O O . SER A 1 180 ? 12.049 27.561 15.211 1.00 67.31 180 SER A O 1
ATOM 1383 N N . LEU A 1 181 ? 10.867 27.465 13.305 1.00 68.44 181 LEU A N 1
ATOM 1384 C CA . LEU A 1 181 ? 11.447 26.196 12.893 1.00 68.44 181 LEU A CA 1
ATOM 1385 C C . LEU A 1 181 ? 12.715 26.479 12.104 1.00 68.44 181 LEU A C 1
ATOM 1387 O O . LEU A 1 181 ? 12.659 27.089 11.038 1.00 68.44 181 LEU A O 1
ATOM 1391 N N . SER A 1 182 ? 13.845 26.009 12.625 1.00 67.31 182 SER A N 1
ATOM 1392 C CA . SER A 1 182 ? 15.133 26.174 11.964 1.00 67.31 182 SER A CA 1
ATOM 1393 C C . SER A 1 182 ? 15.305 25.191 10.804 1.00 67.31 182 SER A C 1
ATOM 1395 O O . SER A 1 182 ? 14.920 24.016 10.873 1.00 67.31 182 SER A O 1
ATOM 1397 N N . ARG A 1 183 ? 15.939 25.673 9.741 1.00 54.62 183 ARG A N 1
ATOM 1398 C CA . ARG A 1 183 ? 16.334 24.931 8.551 1.00 54.62 183 ARG A CA 1
ATOM 1399 C C . ARG A 1 183 ? 17.067 23.634 8.907 1.00 54.62 183 ARG A C 1
ATOM 1401 O O . ARG A 1 183 ? 17.954 23.619 9.752 1.00 54.62 183 ARG A O 1
ATOM 1408 N N . ARG A 1 184 ? 16.742 22.551 8.191 1.00 56.47 184 ARG A N 1
ATOM 1409 C CA . ARG A 1 184 ? 17.283 21.182 8.377 1.00 56.47 184 ARG A CA 1
ATOM 1410 C C . ARG A 1 184 ? 16.852 20.475 9.664 1.00 56.47 184 ARG A C 1
ATOM 1412 O O . ARG A 1 184 ? 17.352 19.388 9.943 1.00 56.47 184 ARG A O 1
ATOM 1419 N N . THR A 1 185 ? 15.902 21.029 10.411 1.00 53.50 185 THR A N 1
ATOM 1420 C CA . THR A 1 185 ? 15.288 20.301 11.523 1.00 53.50 185 THR A CA 1
ATOM 1421 C C . THR A 1 185 ? 14.226 19.351 10.962 1.00 53.50 185 THR A C 1
ATOM 1423 O O . THR A 1 185 ? 13.326 19.816 10.255 1.00 53.50 185 THR A O 1
ATOM 1426 N N . PRO A 1 186 ? 14.307 18.033 11.234 1.00 56.03 186 PRO A N 1
ATOM 1427 C CA . PRO A 1 186 ? 13.182 17.141 10.994 1.00 56.03 186 PRO A CA 1
ATOM 1428 C C . PRO A 1 186 ? 12.036 17.589 11.900 1.00 56.03 186 PRO A C 1
ATOM 1430 O O . PRO A 1 186 ? 12.217 17.659 13.117 1.00 56.03 186 PRO A O 1
ATOM 1433 N N . SER A 1 187 ? 10.881 17.912 11.328 1.00 58.00 187 SER A N 1
ATOM 1434 C CA . SER A 1 187 ? 9.658 18.119 12.095 1.00 58.00 187 SER A CA 1
ATOM 1435 C C . SER A 1 187 ? 8.775 16.886 11.941 1.00 58.00 187 SER A C 1
ATOM 1437 O O . SER A 1 187 ? 8.554 16.383 10.838 1.00 58.00 187 SER A O 1
ATOM 1439 N N . SER A 1 188 ? 8.295 16.362 13.063 1.00 50.78 188 SER A N 1
ATOM 1440 C CA . SER A 1 188 ? 7.328 15.271 13.095 1.00 50.78 188 SER A CA 1
ATOM 1441 C C . SER A 1 188 ? 6.113 15.730 13.877 1.00 50.78 188 SER A C 1
ATOM 1443 O O . SER A 1 188 ? 6.240 16.110 15.040 1.00 50.78 188 SER A O 1
ATOM 1445 N N . TRP A 1 189 ? 4.942 15.674 13.254 1.00 45.56 189 TRP A N 1
ATOM 1446 C CA . TRP A 1 189 ? 3.673 15.894 13.939 1.00 45.56 189 TRP A CA 1
ATOM 1447 C C . TRP A 1 189 ? 3.028 14.533 14.205 1.00 45.56 189 TRP A C 1
ATOM 1449 O O . TRP A 1 189 ? 2.760 13.784 13.264 1.00 45.56 189 TRP A O 1
ATOM 1459 N N . CYS A 1 190 ? 2.805 14.204 15.480 1.00 35.72 190 CYS A N 1
ATOM 1460 C CA . CYS A 1 190 ? 2.118 12.986 15.911 1.00 35.72 190 CYS A CA 1
ATOM 1461 C C . CYS A 1 190 ? 0.966 13.364 16.854 1.00 35.72 190 CYS A C 1
ATOM 1463 O O . CYS A 1 190 ? 1.155 14.162 17.768 1.00 35.72 190 CYS A O 1
ATOM 1465 N N . ARG A 1 191 ? -0.238 12.808 16.644 1.00 35.59 191 ARG A N 1
ATOM 1466 C CA . ARG A 1 191 ? -1.445 13.119 17.447 1.00 35.59 191 ARG A CA 1
ATOM 1467 C C . ARG A 1 191 ? -1.445 12.495 18.857 1.00 35.59 191 ARG A C 1
ATOM 1469 O O . ARG A 1 191 ? -2.421 12.658 19.583 1.00 35.59 191 ARG A O 1
ATOM 1476 N N . ARG A 1 192 ? -0.378 11.799 19.271 1.00 28.78 192 ARG A N 1
ATOM 1477 C CA . ARG A 1 192 ? -0.165 11.314 20.650 1.00 28.78 192 ARG A CA 1
ATOM 1478 C C . ARG A 1 192 ? 1.263 11.637 21.117 1.00 28.78 192 ARG A C 1
ATOM 1480 O O . ARG A 1 192 ? 2.168 11.664 20.282 1.00 28.78 192 ARG A O 1
ATOM 1487 N N . PRO A 1 193 ? 1.481 11.895 22.423 1.00 30.44 193 PRO A N 1
ATOM 1488 C CA . PRO A 1 193 ? 2.679 12.553 22.929 1.00 30.44 193 PRO A CA 1
ATOM 1489 C C . PRO A 1 193 ? 3.815 11.543 23.087 1.00 30.44 193 PRO A C 1
ATOM 1491 O O . PRO A 1 193 ? 4.161 11.133 24.183 1.00 30.44 193 PRO A O 1
ATOM 1494 N N . PHE A 1 194 ? 4.391 11.108 21.978 1.00 30.58 194 PHE A N 1
ATOM 1495 C CA . PHE A 1 194 ? 5.699 10.466 21.968 1.00 30.58 194 PHE A CA 1
ATOM 1496 C C . PHE A 1 194 ? 6.452 11.015 20.766 1.00 30.58 194 PHE A C 1
ATOM 1498 O O . PHE A 1 194 ? 6.499 10.393 19.716 1.00 30.58 194 PHE A O 1
ATOM 1505 N N . ILE A 1 195 ? 6.905 12.259 20.914 1.00 33.34 195 ILE A N 1
ATOM 1506 C CA . ILE A 1 195 ? 8.182 12.827 20.459 1.00 33.34 195 ILE A CA 1
ATOM 1507 C C . ILE A 1 195 ? 8.193 14.237 21.058 1.00 33.34 195 ILE A C 1
ATOM 1509 O O . ILE A 1 195 ? 7.652 15.194 20.508 1.00 33.34 195 ILE A O 1
ATOM 1513 N N . THR A 1 196 ? 8.758 14.353 22.255 1.00 33.03 196 THR A N 1
ATOM 1514 C CA . THR A 1 196 ? 9.153 15.644 22.815 1.00 33.03 196 THR A CA 1
ATOM 1515 C C . THR A 1 196 ? 10.273 16.172 21.923 1.00 33.03 196 THR A C 1
ATOM 1517 O O . THR A 1 196 ? 11.313 15.522 21.800 1.00 33.03 196 THR A O 1
ATOM 1520 N N . ILE A 1 197 ? 10.081 17.320 21.266 1.00 42.03 197 ILE A N 1
ATOM 1521 C CA . ILE A 1 197 ? 11.204 18.023 20.634 1.00 42.03 197 ILE A CA 1
ATOM 1522 C C . ILE A 1 197 ? 12.181 18.345 21.772 1.00 42.03 197 ILE A C 1
ATOM 1524 O O . ILE A 1 197 ? 11.768 18.990 22.739 1.00 42.03 197 ILE A O 1
ATOM 1528 N N . PRO A 1 198 ? 13.444 17.883 21.727 1.00 35.12 198 PRO A N 1
ATOM 1529 C CA . PRO A 1 198 ? 14.380 18.175 22.797 1.00 35.12 198 PRO A CA 1
ATOM 1530 C C . PRO A 1 198 ? 14.524 19.702 22.925 1.00 35.12 198 PRO A C 1
ATOM 1532 O O . PRO A 1 198 ? 14.718 20.377 21.906 1.00 35.12 198 PRO A O 1
ATOM 1535 N N . PRO A 1 199 ? 14.452 20.264 24.147 1.00 42.16 199 PRO A N 1
ATOM 1536 C CA . PRO A 1 199 ? 14.481 21.713 24.375 1.00 42.16 199 PRO A CA 1
ATOM 1537 C C . PRO A 1 199 ? 15.756 22.392 23.846 1.00 42.16 199 PRO A C 1
ATOM 1539 O O . PRO A 1 199 ? 15.781 23.604 23.670 1.00 42.16 199 PRO A O 1
ATOM 1542 N N . SER A 1 200 ? 16.791 21.622 23.497 1.00 42.91 200 SER A N 1
ATOM 1543 C CA . SER A 1 200 ? 18.012 22.103 22.846 1.00 42.91 200 SER A CA 1
ATOM 1544 C C . SER A 1 200 ? 17.837 22.569 21.391 1.00 42.91 200 SER A C 1
ATOM 1546 O O . SER A 1 200 ? 18.773 23.139 20.833 1.00 42.91 200 SER A O 1
ATOM 1548 N N . ARG A 1 201 ? 16.678 22.339 20.752 1.00 43.50 201 ARG A N 1
ATOM 1549 C CA . ARG A 1 201 ? 16.422 22.726 19.345 1.00 43.50 201 ARG A CA 1
ATOM 1550 C C . ARG A 1 201 ? 15.402 23.850 19.159 1.00 43.50 201 ARG A C 1
ATOM 1552 O O . ARG A 1 201 ? 15.157 24.250 18.025 1.00 43.50 201 ARG A O 1
ATOM 1559 N N . VAL A 1 202 ? 14.848 24.385 20.246 1.00 43.09 202 VAL A N 1
ATOM 1560 C CA . VAL A 1 202 ? 13.937 25.536 20.221 1.00 43.09 202 VAL A CA 1
ATOM 1561 C C . VAL A 1 202 ? 14.699 26.749 20.744 1.00 43.09 202 VAL A C 1
ATOM 1563 O O . VAL A 1 202 ? 14.985 26.839 21.935 1.00 43.09 202 VAL A O 1
ATOM 1566 N N . ARG A 1 203 ? 15.052 27.694 19.865 1.00 39.69 203 ARG A N 1
ATOM 1567 C CA . ARG A 1 203 ? 15.558 28.999 20.315 1.00 39.69 203 ARG A CA 1
ATOM 1568 C C . ARG A 1 203 ? 14.365 29.887 20.640 1.00 39.69 203 ARG A C 1
ATOM 1570 O O . ARG A 1 203 ? 13.654 30.313 19.736 1.00 39.69 203 ARG A O 1
ATOM 1577 N N . LYS A 1 204 ? 14.161 30.173 21.926 1.00 37.00 204 LYS A N 1
ATOM 1578 C CA . LYS A 1 204 ? 13.345 31.316 22.341 1.00 37.00 204 LYS A CA 1
ATOM 1579 C C . LYS A 1 204 ? 14.143 32.584 22.047 1.00 37.00 204 LYS A C 1
ATOM 1581 O O . LYS A 1 204 ? 15.295 32.684 22.463 1.00 37.00 204 LYS A O 1
ATOM 1586 N N . PHE A 1 205 ? 13.546 33.524 21.328 1.00 38.84 205 PHE A N 1
ATOM 1587 C CA . PHE A 1 205 ? 14.066 34.885 21.278 1.00 38.84 205 PHE A CA 1
ATOM 1588 C C . PHE A 1 205 ? 13.665 35.589 22.578 1.00 38.84 205 PHE A C 1
ATOM 1590 O O . PHE A 1 205 ? 12.478 35.679 22.886 1.00 38.84 205 PHE A O 1
ATOM 1597 N N . SER A 1 206 ? 14.647 36.046 23.354 1.00 37.50 206 SER A N 1
ATOM 1598 C CA . SER A 1 206 ? 14.448 37.164 24.275 1.00 37.50 206 SER A CA 1
ATOM 1599 C C . SER A 1 206 ? 14.636 38.450 23.474 1.00 37.50 206 SER A C 1
ATOM 1601 O O . SER A 1 206 ? 15.596 38.535 22.703 1.00 37.50 206 SER A O 1
ATOM 1603 N N . ASN A 1 207 ? 13.712 39.399 23.632 1.00 34.59 207 ASN A N 1
ATOM 1604 C CA . ASN A 1 207 ? 13.918 40.786 23.204 1.00 34.59 207 ASN A CA 1
ATOM 1605 C C . ASN A 1 207 ? 15.170 41.383 23.850 1.00 34.59 207 ASN A C 1
ATOM 1607 O O . ASN A 1 207 ? 15.470 40.989 25.002 1.00 34.59 207 ASN A O 1
#

Foldseek 3Di:
DLPPLDLCPPPVLVVLLVLCLVCVVVVPPPPPCCVSRVSNVVSLVSQLVSQLVCVVVVSLVVGDPVLVVVVVVCVVVVHDSSNVSNVVSVVVSVCCVPVVVLVVVLVVVCVVDPVNVVVDVPVVQVPPDPDDDVVVVCVVCVVSVCCSVVPCCVPPVFDKDKDFDQCWDWDQDPVRATWIQDHRDTDIDTPDPPDDPPPVRTDDDDD

Sequence (207 aa):
MYEPGNPLLDPQSVEGFLAIDKDFALLGLSFLPNVLAPKASRERERCFAAFRDYYGTGGLGRASRLVRDRFTANKRRVVSLDGIAQFNLGMCIGLLVTSVPAIGWTLCHVQSDTALSGRMPFRAVIRTTATVNTPQLILDFPLLLESFVKKLLLVQSNNASAQYVLKDTPIQGDDGGPLSLS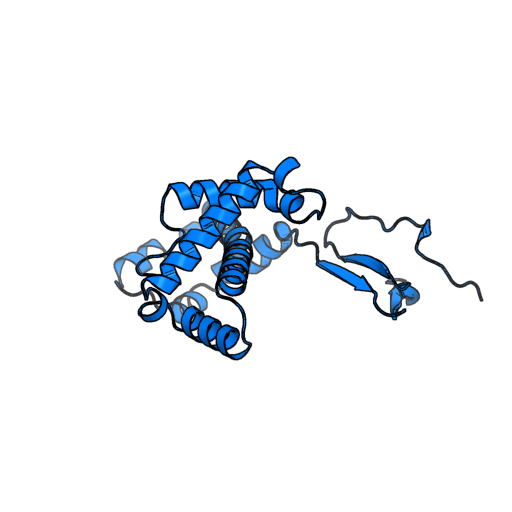RRTPSSWCRRPFITIPPSRVRKFSN